Protein AF-A0A0G4L9U8-F1 (afdb_monomer)

InterPro domains:
  IPR017853 Glycoside hydrolase superfamily [SSF51445] (23-123)
  IPR036881 Glycoside hydrolase family 3 C-terminal domain superfamily [SSF52279] (138-192)
  IPR036962 Glycoside hydrolase, family 3, N-terminal domain superfamily [G3DSA:3.20.20.300] (18-142)
  IPR051915 Cellulose Degradation Glycosyl Hydrolase 3 [PTHR30620] (24-122)

Mean predicted aligned error: 15.17 Å

Foldseek 3Di:
DDDDDDDDDDPDPPPPPDDDPQQQLRDPVDDNVSNVVSLVVQDDPQLVVQCVDEEEWEQEPNDTDPCPLVCCAVRVHQHYEYFFEAEDPVSVVVVQVVVLVSLCVHDVSDHHDYDADPDAEADPPRPHHYRYPPDRYVVLVVCQVVCPPNHHKPDWAQAFAAPDPVQVVPDDPPDGQPRPPGPGGGRDIDTDDDDPDPPDDDDDDD

Organism: Verticillium longisporum (NCBI:txid100787)

Solvent-accessible surface area (backbone atoms only — not comparable to full-atom values): 12707 Å² total; per-residue (Å²): 136,84,90,82,84,84,79,79,82,78,79,77,79,73,76,77,77,74,70,82,86,67,52,65,53,75,40,82,88,54,57,68,68,61,21,50,52,50,47,60,71,70,49,50,73,62,45,54,51,12,66,74,41,76,46,81,44,42,28,55,92,87,40,66,57,80,59,56,62,54,39,35,72,78,45,37,38,34,37,28,41,45,25,13,50,39,81,50,71,66,61,54,52,53,50,50,50,54,51,42,52,50,33,49,76,39,92,90,32,63,73,63,46,78,45,67,46,87,60,89,50,79,60,93,54,40,86,73,22,55,30,42,78,87,51,60,49,70,62,66,51,48,29,37,73,71,40,47,98,74,39,60,54,75,64,53,38,94,50,54,38,63,67,44,70,70,39,55,74,68,38,52,95,87,50,84,84,59,54,72,78,41,70,37,50,56,64,42,60,61,66,79,74,77,76,72,63,95,79,71,75,81,78,77,82,128

Sequence (206 aa):
MRTAILLGAASAVIPAVSGVDILPYWDTTRCIDERVDDLLSRMTLEEKAGQMFHARTSLINDTFDANIKSYVADKHITHYVFSGGVNDARVVAEWQNALQQFSRDEGLGIPITLSSDPQHGWTDDTAVSNVAASFSRHDAFLDIVFGVDGWAPEGKLPFDMPRSMAAVEASKEDVPFDTEDPLFEFGHGLSYRERCRSGCRSARRT

Nearest PDB structures (foldseek):
  7qef-assembly1_A  TM=8.434E-01  e=5.323E-05  synthetic construct
  7qe2-assembly1_A  TM=8.245E-01  e=3.854E-05  unidentified
  7qe1-assembly2_B  TM=8.583E-01  e=1.936E-04  unidentified
  7qee-assembly2_B  TM=8.105E-01  e=8.363E-05  synthetic construct

Structure (mmCIF, N/CA/C/O backbone):
data_AF-A0A0G4L9U8-F1
#
_entry.id   AF-A0A0G4L9U8-F1
#
loop_
_atom_site.group_PDB
_atom_site.id
_atom_site.type_symbol
_atom_site.label_atom_id
_atom_site.label_alt_id
_atom_site.label_comp_id
_atom_site.label_asym_id
_atom_site.label_entity_id
_atom_site.label_seq_id
_atom_site.pdbx_PDB_ins_code
_atom_site.Cartn_x
_atom_site.Cartn_y
_atom_site.Cartn_z
_atom_site.occupancy
_atom_site.B_iso_or_equiv
_atom_site.auth_seq_id
_atom_site.auth_comp_id
_atom_site.auth_asym_id
_atom_site.auth_atom_id
_atom_site.pdbx_PDB_model_num
ATOM 1 N N . MET A 1 1 ? 40.893 -40.821 57.258 1.00 38.16 1 MET A N 1
ATOM 2 C CA . MET A 1 1 ? 40.394 -41.295 55.948 1.00 38.16 1 MET A CA 1
ATOM 3 C C . MET A 1 1 ? 39.015 -40.683 55.701 1.00 38.16 1 MET A C 1
ATOM 5 O O . MET A 1 1 ? 38.079 -41.044 56.388 1.00 38.16 1 MET A O 1
ATOM 9 N N . ARG A 1 2 ? 38.973 -39.693 54.795 1.00 35.22 2 ARG A N 1
ATOM 10 C CA . ARG A 1 2 ? 37.869 -39.161 53.961 1.00 35.22 2 ARG A CA 1
ATOM 11 C C . ARG A 1 2 ? 36.439 -39.060 54.533 1.00 35.22 2 ARG A C 1
ATOM 13 O O . ARG A 1 2 ? 35.654 -39.994 54.449 1.00 35.22 2 ARG A O 1
ATOM 20 N N . THR A 1 3 ? 36.084 -37.844 54.943 1.00 33.12 3 THR A N 1
ATOM 21 C CA . THR A 1 3 ? 34.714 -37.323 55.065 1.00 33.12 3 THR A CA 1
ATOM 22 C C . THR A 1 3 ? 34.185 -36.972 53.666 1.00 33.12 3 THR A C 1
ATOM 24 O O . THR A 1 3 ? 34.828 -36.198 52.958 1.00 33.12 3 THR A O 1
ATOM 27 N N . ALA A 1 4 ? 33.049 -37.536 53.248 1.00 35.91 4 ALA A N 1
ATOM 28 C CA . ALA A 1 4 ? 32.388 -37.208 51.982 1.00 35.91 4 ALA A CA 1
ATOM 29 C C . ALA A 1 4 ? 31.120 -36.388 52.261 1.00 35.91 4 ALA A C 1
ATOM 31 O O . ALA A 1 4 ? 30.189 -36.873 52.897 1.00 35.91 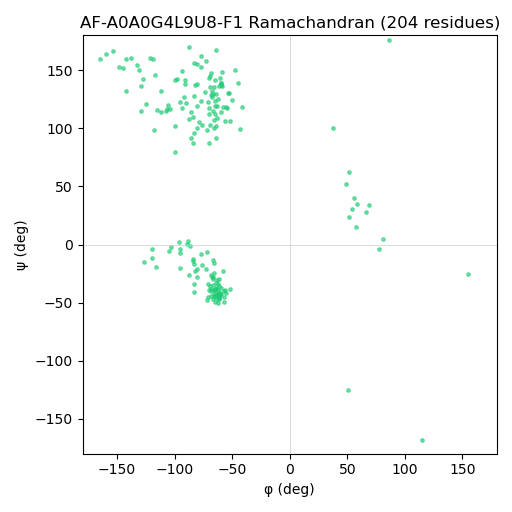4 ALA A O 1
ATOM 32 N N . ILE A 1 5 ? 31.110 -35.135 51.805 1.00 37.16 5 ILE A N 1
ATOM 33 C CA . ILE A 1 5 ? 29.944 -34.247 51.822 1.00 37.16 5 ILE A CA 1
ATOM 34 C C . ILE A 1 5 ? 29.138 -34.543 50.552 1.00 37.16 5 ILE A C 1
ATOM 36 O O . ILE A 1 5 ? 29.619 -34.313 49.444 1.00 37.16 5 ILE A O 1
ATOM 40 N N . LEU A 1 6 ? 27.930 -35.084 50.712 1.00 36.44 6 LEU A N 1
ATOM 41 C CA . LEU A 1 6 ? 26.951 -35.241 49.635 1.00 36.44 6 LEU A CA 1
ATOM 42 C C . LEU A 1 6 ? 26.314 -33.875 49.352 1.00 36.44 6 LEU A C 1
ATOM 44 O O . LEU A 1 6 ? 25.469 -33.404 50.110 1.00 36.44 6 LEU A O 1
ATOM 48 N N . LEU A 1 7 ? 26.743 -33.232 48.267 1.00 38.19 7 LEU A N 1
ATOM 49 C CA . LEU A 1 7 ? 26.115 -32.027 47.734 1.00 38.19 7 LEU A CA 1
ATOM 50 C C . LEU A 1 7 ? 24.887 -32.454 46.911 1.00 38.19 7 LEU A C 1
ATOM 52 O O . LEU A 1 7 ? 25.014 -32.933 45.786 1.00 38.19 7 LEU A O 1
ATOM 56 N N . GLY A 1 8 ? 23.696 -32.340 47.499 1.00 35.56 8 GLY A N 1
ATOM 57 C CA . GLY A 1 8 ? 22.435 -32.546 46.791 1.00 35.56 8 GLY A CA 1
ATOM 58 C C . GLY A 1 8 ? 22.192 -31.403 45.808 1.00 35.56 8 GLY A C 1
ATOM 59 O O . GLY A 1 8 ? 21.964 -30.269 46.221 1.00 35.56 8 GLY A O 1
ATOM 60 N N . ALA A 1 9 ? 22.245 -31.695 44.509 1.00 43.53 9 ALA A N 1
ATOM 61 C CA . ALA A 1 9 ? 21.838 -30.763 43.468 1.00 43.53 9 ALA A CA 1
ATOM 62 C C . ALA A 1 9 ? 20.307 -30.629 43.485 1.00 43.53 9 ALA A C 1
ATOM 64 O O . ALA A 1 9 ? 19.590 -31.471 42.947 1.00 43.53 9 ALA A O 1
ATOM 65 N N . ALA A 1 10 ? 19.799 -29.574 44.120 1.00 43.72 10 ALA A N 1
ATOM 66 C CA . ALA A 1 10 ? 18.423 -29.146 43.924 1.00 43.72 10 ALA A CA 1
ATOM 67 C C . ALA A 1 10 ? 18.304 -28.594 42.495 1.00 43.72 10 ALA A C 1
ATOM 69 O O . ALA A 1 10 ? 18.765 -27.490 42.208 1.00 43.72 10 ALA A O 1
ATOM 70 N N . SER A 1 11 ? 17.722 -29.380 41.584 1.00 42.16 11 SER A N 1
ATOM 71 C CA . SER A 1 11 ? 17.253 -28.854 40.301 1.00 42.16 11 SER A CA 1
ATOM 72 C C . SER A 1 11 ? 16.137 -27.860 40.586 1.00 42.16 11 SER A C 1
ATOM 74 O O . SER A 1 11 ? 15.010 -28.247 40.894 1.00 42.16 11 SER A O 1
ATOM 76 N N . ALA A 1 12 ? 16.464 -26.572 40.518 1.00 46.41 12 ALA A N 1
ATOM 77 C CA . ALA A 1 12 ? 15.467 -25.527 40.427 1.00 46.41 12 ALA A CA 1
ATOM 78 C C . ALA A 1 12 ? 14.716 -25.730 39.107 1.00 46.41 12 ALA A C 1
ATOM 80 O O . ALA A 1 12 ? 15.274 -25.544 38.026 1.00 46.41 12 ALA A O 1
ATOM 81 N N . VAL A 1 13 ? 13.460 -26.162 39.201 1.00 46.84 13 VAL A N 1
ATOM 82 C CA . VAL A 1 13 ? 12.526 -26.115 38.080 1.00 46.84 13 VAL A CA 1
ATOM 83 C C . VAL A 1 13 ? 12.302 -24.636 37.791 1.00 46.84 13 VAL A C 1
ATOM 85 O O . VAL A 1 13 ? 11.586 -23.954 38.520 1.00 46.84 13 VAL A O 1
ATOM 88 N N . ILE A 1 14 ? 12.987 -24.122 36.772 1.00 55.72 14 ILE A N 1
ATOM 89 C CA . ILE A 1 14 ? 12.690 -22.807 36.212 1.00 55.72 14 ILE A CA 1
ATOM 90 C C . ILE A 1 14 ? 11.286 -22.940 35.611 1.00 55.72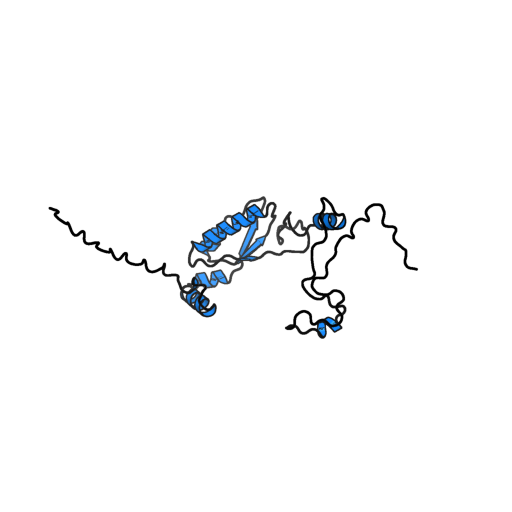 14 ILE A C 1
ATOM 92 O O . ILE A 1 14 ? 11.099 -23.795 34.741 1.00 55.72 14 ILE A O 1
ATOM 96 N N . PRO A 1 15 ? 10.282 -22.176 36.074 1.00 46.94 15 PRO A N 1
ATOM 97 C CA . PRO A 1 15 ? 8.984 -22.208 35.432 1.00 46.94 15 PRO A CA 1
ATOM 98 C C . PRO A 1 15 ? 9.184 -21.711 34.002 1.00 46.94 15 PRO A C 1
ATOM 100 O O . PRO A 1 15 ? 9.766 -20.647 33.782 1.00 46.94 15 PRO A O 1
ATOM 103 N N . ALA A 1 16 ? 8.751 -22.511 33.029 1.00 49.84 16 ALA A N 1
ATOM 104 C CA . ALA A 1 16 ? 8.656 -22.050 31.659 1.00 49.84 16 ALA A CA 1
ATOM 105 C C . ALA A 1 16 ? 7.779 -20.795 31.671 1.00 49.84 16 ALA A C 1
ATOM 107 O O . ALA A 1 16 ? 6.625 -20.852 32.098 1.00 49.84 16 ALA A O 1
ATOM 108 N N . VAL A 1 17 ? 8.341 -19.662 31.250 1.00 45.66 17 VAL A N 1
ATOM 109 C CA . VAL A 1 17 ? 7.540 -18.512 30.837 1.00 45.66 17 VAL A CA 1
ATOM 110 C C . VAL A 1 17 ? 6.627 -19.043 29.738 1.00 45.66 17 VAL A C 1
ATOM 112 O O . VAL A 1 17 ? 7.094 -19.387 28.652 1.00 45.66 17 VAL A O 1
ATOM 115 N N . SER A 1 18 ? 5.344 -19.215 30.061 1.00 50.25 18 SER A N 1
ATOM 116 C CA . SER A 1 18 ? 4.312 -19.443 29.060 1.00 50.25 18 SER A CA 1
ATOM 117 C C . SER A 1 18 ? 4.439 -18.321 28.039 1.00 50.25 18 SER A C 1
ATOM 119 O O . SER A 1 18 ? 4.600 -17.160 28.426 1.00 50.25 18 SER A O 1
ATOM 121 N N . GLY A 1 19 ? 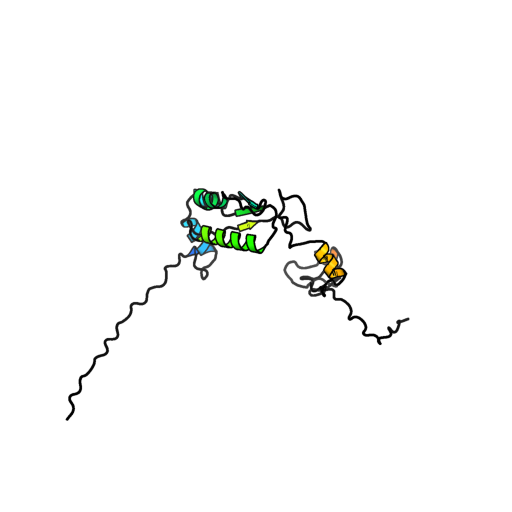4.479 -18.699 26.760 1.00 53.56 19 GLY A N 1
ATOM 122 C CA . GLY A 1 19 ? 4.703 -17.784 25.650 1.00 53.56 19 GLY A CA 1
ATOM 123 C C . GLY A 1 19 ? 3.824 -16.546 25.758 1.00 53.56 19 GLY A C 1
ATOM 124 O O . GLY A 1 19 ? 2.740 -16.597 26.333 1.00 53.56 19 GLY A O 1
ATOM 125 N N . VAL A 1 20 ? 4.328 -15.432 25.227 1.00 58.09 20 VAL A N 1
ATOM 126 C CA . VAL A 1 20 ? 3.541 -14.217 25.008 1.00 58.09 20 VAL A CA 1
ATOM 127 C C . VAL A 1 20 ? 2.177 -14.648 24.468 1.00 58.09 20 VAL A C 1
ATOM 129 O O . VAL A 1 20 ? 2.139 -15.307 23.429 1.00 58.09 20 VAL A O 1
ATOM 132 N N . ASP A 1 21 ? 1.095 -14.351 25.190 1.00 75.44 21 ASP A N 1
ATOM 133 C CA . ASP A 1 21 ? -0.264 -14.624 24.719 1.00 75.44 21 ASP A CA 1
ATOM 134 C C . ASP A 1 21 ? -0.492 -13.765 23.469 1.00 75.44 21 ASP A C 1
ATOM 136 O O . ASP A 1 21 ? -0.836 -12.584 23.539 1.00 75.44 21 ASP A O 1
ATOM 140 N N . ILE A 1 22 ? -0.197 -14.342 22.305 1.00 88.31 22 ILE A N 1
ATOM 141 C CA . ILE A 1 22 ? -0.449 -13.733 21.005 1.00 88.31 22 ILE A CA 1
ATOM 142 C C . ILE A 1 22 ? -1.963 -13.747 20.813 1.00 88.31 22 ILE A C 1
ATOM 144 O O . ILE A 1 22 ? -2.598 -14.801 20.876 1.00 88.31 22 ILE A O 1
ATOM 148 N N . LEU A 1 23 ? -2.552 -12.570 20.592 1.00 92.88 23 LEU A N 1
ATOM 149 C CA . LEU A 1 23 ? -3.984 -12.480 20.306 1.00 92.88 23 LEU A CA 1
ATOM 150 C C . LEU A 1 23 ? -4.291 -13.271 19.024 1.00 92.88 23 LEU A C 1
ATOM 152 O O . LEU A 1 23 ? -3.482 -13.225 18.095 1.00 92.88 23 LEU A O 1
ATOM 156 N N . PRO A 1 24 ? -5.443 -13.957 18.924 1.00 94.94 24 PRO 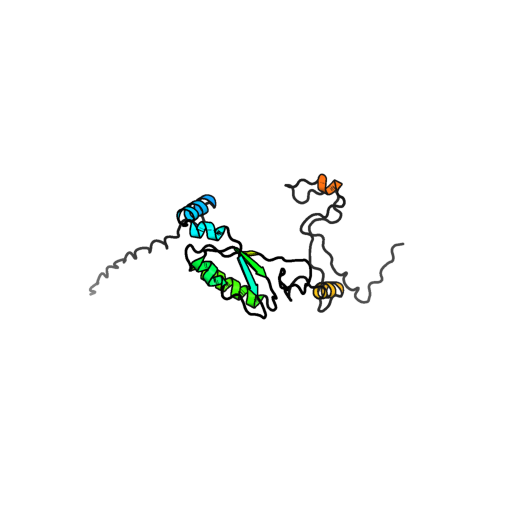A N 1
ATOM 157 C CA . PRO A 1 24 ? -5.745 -14.810 17.777 1.00 94.94 24 PRO A CA 1
ATOM 158 C C . PRO A 1 24 ? -5.581 -14.113 16.419 1.00 94.94 24 PRO A C 1
ATOM 160 O O . PRO A 1 24 ? -5.029 -14.716 15.506 1.00 94.94 24 PRO A O 1
ATOM 163 N N . TYR A 1 25 ? -5.956 -12.836 16.280 1.00 95.25 25 TYR A N 1
ATOM 164 C CA . TYR A 1 25 ? -5.758 -12.109 15.018 1.00 95.25 25 TYR A CA 1
ATOM 165 C C . TYR A 1 25 ? -4.280 -11.864 14.630 1.00 95.25 25 TYR A C 1
ATOM 167 O O . TYR A 1 25 ? -3.962 -11.749 13.436 1.00 95.25 25 TYR A O 1
ATOM 175 N N . TRP A 1 26 ? -3.363 -11.840 15.605 1.00 94.12 26 TRP A N 1
ATOM 176 C CA . TRP A 1 26 ? -1.910 -11.753 15.393 1.00 94.12 26 TRP A CA 1
ATOM 177 C C . TRP A 1 26 ? -1.255 -13.107 15.093 1.00 94.12 26 TRP A C 1
ATOM 179 O O . TRP A 1 26 ? -0.129 -13.139 14.595 1.00 94.12 26 TRP A O 1
ATOM 189 N N . ASP A 1 27 ? -1.937 -14.215 15.377 1.00 94.62 27 ASP A N 1
ATOM 190 C CA . ASP A 1 27 ? -1.421 -15.562 15.159 1.00 94.62 27 ASP A CA 1
ATOM 191 C C . ASP A 1 27 ? -1.529 -15.949 13.678 1.00 94.62 27 ASP A C 1
ATOM 193 O O . ASP A 1 27 ? -2.600 -16.262 13.158 1.00 94.62 27 ASP A O 1
ATOM 197 N N . THR A 1 28 ? -0.394 -15.941 12.979 1.00 93.69 28 THR A N 1
ATOM 198 C CA . THR A 1 28 ? -0.318 -16.270 11.548 1.00 93.69 28 THR A CA 1
ATOM 199 C C . THR A 1 28 ? -0.518 -17.754 11.245 1.00 93.69 28 THR A C 1
ATOM 201 O O . THR A 1 28 ? -0.601 -18.113 10.072 1.00 93.69 28 THR A O 1
ATOM 204 N N . THR A 1 29 ? -0.601 -18.617 12.264 1.00 94.81 29 THR A N 1
ATOM 205 C CA . THR A 1 29 ? -0.880 -20.051 12.091 1.00 94.81 29 THR A CA 1
ATOM 206 C C . THR A 1 29 ? -2.376 -20.356 11.982 1.00 94.81 29 THR A C 1
ATOM 208 O O . THR A 1 29 ? -2.745 -21.444 11.537 1.00 94.81 29 THR A O 1
ATOM 211 N N . ARG A 1 30 ? -3.241 -19.397 12.341 1.00 93.44 30 ARG A N 1
ATOM 212 C CA . ARG A 1 30 ? -4.702 -19.509 12.236 1.00 93.44 30 ARG A CA 1
ATOM 213 C C . ARG A 1 30 ? -5.222 -19.171 10.843 1.00 93.44 30 ARG A C 1
ATOM 215 O O . ARG A 1 30 ? -4.615 -18.403 10.094 1.00 93.44 30 ARG A O 1
ATOM 222 N N . CYS A 1 31 ? -6.400 -19.707 10.530 1.00 95.19 31 CYS A N 1
ATOM 223 C CA . CYS A 1 31 ? -7.141 -19.376 9.315 1.00 95.19 31 CYS A CA 1
ATOM 224 C C . CYS A 1 31 ? -7.456 -17.874 9.250 1.00 95.19 31 CYS A C 1
ATOM 226 O O . CYS A 1 31 ? -7.677 -17.230 10.275 1.00 95.19 31 CYS A O 1
ATOM 228 N N . ILE A 1 32 ? -7.512 -17.323 8.034 1.00 93.81 32 ILE A N 1
ATOM 229 C CA . ILE A 1 32 ? -7.794 -15.895 7.820 1.00 93.81 32 ILE A CA 1
ATOM 230 C C . ILE A 1 32 ? -9.138 -15.506 8.446 1.00 93.81 32 ILE A C 1
ATOM 232 O O . ILE A 1 32 ? -9.179 -14.516 9.169 1.00 93.81 32 ILE A O 1
ATOM 236 N N . ASP A 1 33 ? -10.188 -16.305 8.246 1.00 95.38 33 ASP A N 1
ATOM 237 C CA . ASP A 1 33 ? -11.526 -16.013 8.776 1.00 95.38 33 ASP A CA 1
ATOM 238 C C . ASP A 1 33 ? -11.533 -15.913 10.307 1.00 95.38 33 ASP A C 1
ATOM 240 O O . ASP A 1 33 ? -12.068 -14.958 10.857 1.00 95.38 33 ASP A O 1
ATOM 244 N N . GLU A 1 34 ? -10.838 -16.817 11.008 1.00 95.94 34 GLU A N 1
ATOM 245 C CA . GLU A 1 34 ? -10.721 -16.757 12.474 1.00 95.94 34 GLU A CA 1
ATOM 246 C C . GLU A 1 34 ? -10.022 -15.477 12.947 1.00 95.94 34 GLU A C 1
ATOM 248 O O . GLU A 1 34 ? -10.396 -14.888 13.962 1.00 95.94 34 GLU A O 1
ATOM 253 N N . ARG A 1 35 ? -8.991 -15.044 12.214 1.00 97.06 35 ARG A N 1
ATOM 254 C CA . ARG A 1 35 ? -8.240 -13.824 12.528 1.00 97.06 35 ARG A CA 1
ATOM 255 C C . ARG A 1 35 ? -9.081 -12.578 12.272 1.00 97.06 35 ARG A C 1
ATOM 257 O O . ARG A 1 35 ? -9.017 -11.633 13.055 1.00 97.06 35 ARG A O 1
ATOM 264 N N . VAL A 1 36 ? -9.860 -12.580 11.191 1.00 96.62 36 VAL A N 1
ATOM 265 C CA . VAL A 1 36 ? -10.783 -11.497 10.837 1.00 96.62 36 VAL A CA 1
ATOM 266 C C . VAL A 1 36 ? -11.910 -11.400 11.861 1.00 96.62 36 VAL A C 1
ATOM 268 O O . VAL A 1 36 ? -12.164 -10.306 12.358 1.00 96.62 36 VAL A O 1
ATOM 271 N N . ASP A 1 37 ? -12.532 -12.517 12.236 1.00 97.50 37 ASP A N 1
ATOM 272 C CA . ASP A 1 37 ? -13.611 -12.547 13.226 1.00 97.50 37 ASP A CA 1
ATOM 273 C C . ASP A 1 37 ? -13.131 -12.067 14.602 1.00 97.50 37 ASP A C 1
ATOM 275 O O . ASP A 1 37 ? -13.783 -11.226 15.229 1.00 97.50 37 ASP A O 1
ATOM 279 N N . ASP A 1 38 ? -11.962 -12.537 15.058 1.00 98.06 38 ASP A N 1
ATOM 280 C CA . ASP A 1 38 ? -11.364 -12.074 16.313 1.00 98.06 38 ASP A CA 1
ATOM 281 C C . ASP A 1 38 ? -11.063 -10.567 16.263 1.00 98.06 38 ASP A C 1
ATOM 283 O O . ASP A 1 38 ? -11.440 -9.847 17.188 1.00 98.06 38 ASP A O 1
ATOM 287 N N . LEU A 1 39 ? -10.480 -10.055 15.171 1.00 97.38 39 LEU A N 1
ATOM 288 C CA . LEU A 1 39 ? -10.220 -8.621 15.004 1.00 97.38 39 LEU A CA 1
ATOM 289 C C . LEU A 1 39 ? -11.520 -7.799 15.003 1.00 97.38 39 LEU A C 1
ATOM 291 O O . LEU A 1 39 ? -11.655 -6.847 15.772 1.00 97.38 39 LEU A O 1
ATOM 295 N N . LEU A 1 40 ? -12.511 -8.181 14.193 1.00 97.69 40 LEU A N 1
ATOM 296 C CA . LEU A 1 40 ? -13.793 -7.477 14.082 1.00 97.69 40 LEU A CA 1
ATOM 297 C C . LEU A 1 40 ? -14.592 -7.491 15.389 1.00 97.69 40 LEU A C 1
ATOM 299 O O . LEU A 1 40 ? -15.348 -6.546 15.649 1.00 97.69 40 LEU A O 1
ATOM 303 N N . SER A 1 41 ? -14.446 -8.540 16.203 1.00 97.88 41 SER A N 1
ATOM 304 C CA . SER A 1 41 ? -15.074 -8.625 17.525 1.00 97.88 41 SER A CA 1
ATOM 305 C C . SER A 1 41 ? -14.482 -7.628 18.528 1.00 97.88 41 SER A C 1
ATOM 307 O O . SER A 1 41 ? -15.179 -7.200 19.448 1.00 97.88 41 SER A O 1
ATOM 309 N N . ARG A 1 42 ? -13.219 -7.227 18.329 1.00 97.00 42 ARG A N 1
ATOM 310 C CA . ARG A 1 42 ? -12.493 -6.269 19.175 1.00 97.00 42 ARG A CA 1
ATOM 311 C C . ARG A 1 42 ? -12.710 -4.821 18.749 1.00 97.00 42 ARG A C 1
ATOM 313 O O . ARG A 1 42 ? -12.601 -3.931 19.583 1.00 97.00 42 ARG A O 1
ATOM 320 N N . MET A 1 43 ? -13.024 -4.593 17.475 1.00 97.81 43 MET A N 1
ATOM 321 C CA . MET A 1 43 ? -13.212 -3.255 16.923 1.00 97.81 43 MET A CA 1
ATOM 322 C C . MET A 1 43 ? -14.525 -2.603 17.373 1.00 97.81 43 MET A C 1
ATOM 324 O O . MET A 1 43 ? -15.626 -3.149 17.209 1.00 97.81 43 MET A O 1
ATOM 328 N N . THR A 1 44 ? -14.407 -1.363 17.826 1.00 97.69 44 THR A N 1
ATOM 329 C CA . THR A 1 44 ? -15.501 -0.407 17.982 1.00 97.69 44 THR A CA 1
ATOM 330 C C . THR A 1 44 ? -16.122 -0.040 16.629 1.00 97.69 44 THR A C 1
ATOM 332 O O . THR A 1 44 ? -15.585 -0.322 15.554 1.00 97.69 44 THR A O 1
ATOM 335 N N . LEU A 1 45 ? -17.289 0.611 16.663 1.00 97.81 45 LEU A N 1
ATOM 336 C CA . LEU A 1 45 ? -17.917 1.122 15.442 1.00 97.81 45 LEU A CA 1
ATOM 337 C C . LEU A 1 45 ? -17.068 2.216 14.773 1.00 97.81 45 LEU A C 1
ATOM 339 O O . LEU A 1 45 ? -17.055 2.297 13.549 1.00 97.81 45 LEU A O 1
ATOM 343 N N . GLU A 1 46 ? -16.357 3.025 15.561 1.00 97.06 46 GLU A N 1
ATOM 344 C CA . GLU A 1 46 ? -15.481 4.082 15.048 1.00 97.06 46 GLU A CA 1
ATOM 345 C C . GLU A 1 46 ? -14.263 3.495 14.330 1.00 97.06 46 GLU A C 1
ATOM 347 O O . GLU A 1 46 ? -13.976 3.891 13.205 1.00 97.06 46 GLU A O 1
ATOM 352 N N . GLU A 1 47 ? -13.622 2.472 14.903 1.00 97.38 47 GLU A N 1
ATOM 353 C CA . GLU A 1 47 ? -12.529 1.749 14.240 1.00 97.38 47 GLU A CA 1
ATOM 354 C C . GLU A 1 47 ? -12.997 1.086 12.941 1.00 97.38 47 GLU A C 1
ATOM 356 O O . GLU A 1 47 ? -12.315 1.175 11.922 1.00 97.38 47 GLU A O 1
ATOM 361 N N . LYS A 1 48 ? -14.188 0.468 12.940 1.00 97.94 48 LYS A N 1
ATOM 362 C CA . LYS A 1 48 ? -14.780 -0.123 11.725 1.00 97.94 48 LYS A CA 1
ATOM 363 C C . LYS A 1 48 ? -15.029 0.932 10.657 1.00 97.94 48 LYS A C 1
ATOM 365 O O . LYS A 1 48 ? -14.706 0.700 9.498 1.00 97.94 48 LYS A O 1
ATOM 370 N N . ALA A 1 49 ? -15.572 2.085 11.045 1.00 97.50 49 ALA A N 1
ATOM 371 C CA . ALA A 1 49 ? -15.777 3.198 10.131 1.00 97.50 49 ALA A CA 1
ATOM 372 C C . ALA A 1 49 ? -14.440 3.702 9.567 1.00 97.50 49 ALA A C 1
ATOM 374 O O . ALA A 1 49 ? -14.347 3.903 8.361 1.00 97.50 49 ALA A O 1
ATOM 375 N N . GLY A 1 50 ? -13.401 3.828 10.399 1.00 96.81 50 GLY A N 1
ATOM 376 C CA . GLY A 1 50 ? -12.055 4.236 9.986 1.00 96.81 50 GLY A CA 1
ATOM 377 C C . GLY A 1 50 ? -11.465 3.357 8.880 1.00 96.81 50 GLY A C 1
ATOM 378 O O . GLY A 1 50 ? -10.941 3.880 7.897 1.00 96.81 50 GLY A O 1
ATOM 379 N N . GLN A 1 51 ? -11.657 2.034 8.967 1.00 97.00 51 GLN A N 1
ATOM 380 C CA . GLN A 1 51 ? -11.225 1.078 7.931 1.00 97.00 51 GLN A CA 1
ATOM 381 C C . GLN A 1 51 ? -11.975 1.216 6.594 1.00 97.00 51 GLN A C 1
ATOM 383 O O . GLN A 1 51 ? -11.553 0.654 5.590 1.00 97.00 51 GLN A O 1
ATOM 388 N N . MET A 1 52 ? -13.086 1.955 6.553 1.00 97.12 52 MET A N 1
ATOM 389 C CA . MET A 1 52 ? -13.855 2.206 5.328 1.00 97.12 52 MET A CA 1
ATOM 390 C C . MET A 1 52 ? -13.484 3.530 4.646 1.00 97.12 52 MET A C 1
ATOM 392 O O . MET A 1 52 ? -14.015 3.829 3.574 1.00 97.12 52 MET A O 1
ATOM 396 N N . PHE A 1 53 ? -12.594 4.333 5.241 1.00 96.31 53 PHE A N 1
ATOM 397 C CA . PHE A 1 53 ? -12.119 5.581 4.650 1.00 96.31 53 PHE A CA 1
ATOM 398 C C . PHE A 1 53 ? -10.778 5.402 3.948 1.00 96.31 53 PHE A C 1
ATOM 400 O O . PHE A 1 53 ? -9.874 4.729 4.436 1.00 96.31 53 PHE A O 1
ATOM 407 N N . HIS A 1 54 ? -10.641 6.100 2.822 1.00 94.00 54 HIS A N 1
ATOM 408 C CA . HIS A 1 54 ? -9.395 6.221 2.079 1.00 94.00 54 HIS A CA 1
ATOM 409 C C . HIS A 1 54 ? -8.985 7.693 2.058 1.00 94.00 54 HIS A C 1
ATOM 411 O O . HIS A 1 54 ? -9.542 8.497 1.309 1.00 94.00 54 HIS A O 1
ATOM 417 N N . ALA A 1 55 ? -8.067 8.073 2.944 1.00 92.50 55 ALA A N 1
ATOM 418 C CA . ALA A 1 55 ? -7.613 9.456 3.072 1.00 92.50 55 ALA A CA 1
ATOM 419 C C . ALA A 1 55 ? -6.449 9.755 2.118 1.00 92.50 55 ALA A C 1
ATOM 421 O O . ALA A 1 55 ? -5.879 8.862 1.501 1.00 92.50 55 ALA A O 1
ATOM 422 N N . ARG A 1 56 ? -6.070 11.025 1.991 1.00 89.25 56 ARG A N 1
ATOM 423 C CA . ARG A 1 56 ? -4.893 11.441 1.222 1.00 89.25 56 ARG A CA 1
ATOM 424 C C . ARG A 1 56 ? -3.725 11.706 2.158 1.00 89.25 56 ARG A C 1
ATOM 426 O O . ARG A 1 56 ? -3.910 12.298 3.212 1.00 89.25 56 ARG A O 1
ATOM 433 N N . THR A 1 57 ? -2.533 11.321 1.723 1.00 90.25 57 THR A N 1
ATOM 434 C CA . THR A 1 57 ? -1.262 11.791 2.269 1.00 90.25 57 THR A CA 1
ATOM 435 C C . THR A 1 57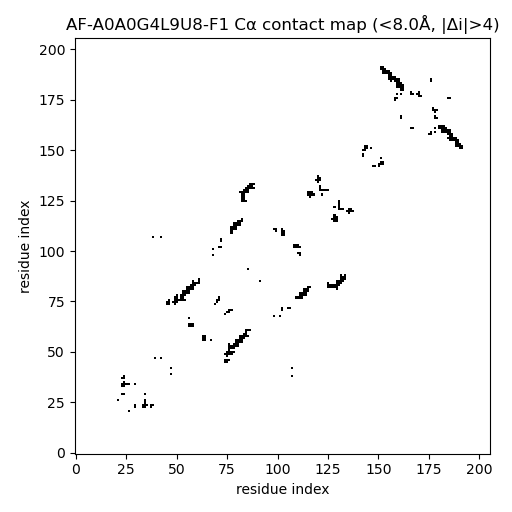 ? -0.336 12.194 1.124 1.00 90.25 57 THR A C 1
ATOM 437 O O . THR A 1 57 ? -0.496 11.748 -0.019 1.00 90.25 57 THR A O 1
ATOM 440 N N . SER A 1 58 ? 0.603 13.095 1.395 1.00 86.69 58 SER A N 1
ATOM 441 C CA . SER A 1 58 ? 1.458 13.651 0.352 1.00 86.69 58 SER A CA 1
ATOM 442 C C . SER A 1 58 ? 2.877 13.933 0.814 1.00 86.69 58 SER A C 1
ATOM 444 O O . SER A 1 58 ? 3.104 14.252 1.982 1.00 86.69 58 SER A O 1
ATOM 446 N N . LEU A 1 59 ? 3.805 13.878 -0.140 1.00 84.94 59 LEU A N 1
ATOM 447 C CA . LEU A 1 59 ? 5.183 14.337 -0.008 1.00 84.94 59 LEU A CA 1
ATOM 448 C C . LEU A 1 59 ? 5.398 15.570 -0.894 1.00 84.94 59 LEU A C 1
ATOM 450 O O . LEU A 1 59 ? 5.338 15.485 -2.121 1.00 84.94 59 LEU A O 1
ATOM 454 N N . ILE A 1 60 ? 5.647 16.724 -0.275 1.00 80.62 60 ILE A N 1
ATOM 455 C CA . ILE A 1 60 ? 5.883 17.989 -0.984 1.00 80.62 60 ILE A CA 1
ATOM 456 C C . ILE A 1 60 ? 7.220 18.551 -0.514 1.00 80.62 60 ILE A C 1
ATOM 458 O O . ILE A 1 60 ? 7.385 18.809 0.674 1.00 80.62 60 ILE A O 1
ATOM 462 N N . ASN A 1 61 ? 8.169 18.757 -1.435 1.00 77.19 61 ASN A N 1
ATOM 463 C CA . ASN A 1 61 ? 9.514 19.267 -1.126 1.00 77.19 61 ASN A CA 1
ATOM 464 C C . ASN A 1 61 ? 10.175 18.516 0.047 1.00 77.19 61 ASN A C 1
ATOM 466 O O . ASN A 1 61 ? 10.557 19.126 1.046 1.00 77.19 61 ASN A O 1
ATOM 470 N N . ASP A 1 62 ? 10.215 17.182 -0.041 1.00 76.81 62 ASP A N 1
ATOM 471 C CA . ASP A 1 62 ? 10.762 16.273 0.980 1.00 76.81 62 ASP A CA 1
ATOM 472 C C . ASP A 1 62 ? 10.112 16.387 2.377 1.00 76.81 62 ASP A C 1
ATOM 474 O O . ASP A 1 62 ? 10.619 15.862 3.367 1.00 76.81 62 ASP A O 1
ATOM 478 N N . THR A 1 63 ? 8.952 17.043 2.463 1.00 84.69 63 THR A N 1
ATOM 479 C CA . THR A 1 63 ? 8.158 17.168 3.686 1.00 84.69 63 THR A CA 1
ATOM 480 C C . THR A 1 63 ? 6.924 16.274 3.600 1.00 84.69 63 THR A C 1
ATOM 482 O O . THR A 1 63 ? 6.058 16.469 2.744 1.00 84.69 63 THR A O 1
ATOM 485 N N . PHE A 1 64 ? 6.848 15.287 4.493 1.00 88.00 64 PHE A N 1
ATOM 486 C CA . PHE A 1 64 ? 5.690 14.403 4.629 1.00 88.00 64 PHE A CA 1
ATOM 487 C C . PHE A 1 64 ? 4.541 15.090 5.372 1.00 88.00 64 PHE A C 1
ATOM 489 O O . PHE A 1 64 ? 4.761 15.953 6.224 1.00 88.00 64 PHE A O 1
ATOM 496 N N . ASP A 1 65 ? 3.313 14.660 5.088 1.00 86.88 65 ASP A N 1
ATOM 497 C CA . ASP A 1 65 ? 2.123 15.101 5.814 1.00 86.88 65 ASP A CA 1
ATOM 498 C C . ASP A 1 65 ? 2.232 14.802 7.320 1.00 86.88 65 ASP A C 1
ATOM 500 O O . ASP A 1 65 ? 2.312 13.650 7.751 1.00 86.88 65 ASP A O 1
ATOM 504 N N . ALA A 1 66 ? 2.203 15.860 8.130 1.00 86.50 66 ALA A N 1
ATOM 505 C CA . ALA A 1 66 ? 2.291 15.768 9.581 1.00 86.50 66 ALA A CA 1
ATOM 506 C C . ALA A 1 66 ? 1.008 15.218 10.233 1.00 86.50 66 ALA A C 1
ATOM 508 O O . ALA A 1 66 ? 1.066 14.715 11.356 1.00 86.50 66 ALA A O 1
ATOM 509 N N . ASN A 1 67 ? -0.139 15.291 9.549 1.00 89.56 67 ASN A N 1
ATOM 510 C CA . ASN A 1 67 ? -1.438 14.905 10.109 1.00 89.56 67 ASN A CA 1
ATOM 511 C C . ASN A 1 67 ? -1.713 13.404 10.013 1.00 89.56 67 ASN A C 1
ATOM 513 O O . ASN A 1 67 ? -2.638 12.910 10.651 1.00 89.56 67 ASN A O 1
ATOM 517 N N . ILE A 1 68 ? -0.922 12.652 9.241 1.00 93.25 68 ILE A N 1
ATOM 518 C CA . ILE A 1 68 ? -1.202 11.229 9.032 1.00 93.25 68 ILE A CA 1
ATOM 519 C C . ILE A 1 68 ? -1.258 10.457 10.354 1.00 93.25 68 ILE A C 1
ATOM 521 O O . ILE A 1 68 ? -2.158 9.650 10.554 1.00 93.25 68 ILE A O 1
ATOM 525 N N . LYS A 1 69 ? -0.363 10.766 11.301 1.00 92.44 69 LYS A N 1
ATOM 526 C CA . LYS A 1 69 ? -0.332 10.097 12.607 1.00 92.44 69 LYS A CA 1
ATOM 527 C C . LYS A 1 69 ? -1.582 10.372 13.442 1.00 92.44 69 LYS A C 1
ATOM 529 O O . LYS A 1 69 ? -2.083 9.447 14.069 1.00 92.44 69 LYS A O 1
ATOM 534 N N . SER A 1 70 ? -2.113 11.598 13.429 1.00 93.31 70 SER A N 1
ATOM 535 C CA . SER A 1 70 ? -3.359 11.896 14.148 1.00 93.31 70 SER A CA 1
ATOM 536 C C . SER A 1 70 ? -4.563 11.250 13.472 1.00 93.31 70 SER A C 1
ATOM 538 O O . SER A 1 70 ? -5.465 10.788 14.152 1.00 93.31 70 SER A O 1
ATOM 540 N N . TYR A 1 71 ? -4.581 11.128 12.144 1.00 94.50 71 TYR A N 1
ATOM 541 C CA . TYR A 1 71 ? -5.670 10.424 11.459 1.00 94.50 71 TYR A CA 1
ATOM 542 C C . TYR A 1 71 ? -5.639 8.913 11.722 1.00 94.50 71 TYR A C 1
ATOM 544 O O . TYR A 1 71 ? -6.693 8.298 11.874 1.00 94.50 71 TYR A O 1
ATOM 552 N N . VAL A 1 72 ? -4.451 8.319 11.837 1.00 94.06 72 VAL A N 1
ATOM 553 C CA . VAL A 1 72 ? -4.302 6.917 12.254 1.00 94.06 72 VAL A CA 1
ATOM 554 C C . VAL A 1 72 ? -4.783 6.736 13.699 1.00 94.06 72 VAL A C 1
ATOM 556 O O . VAL A 1 72 ? -5.613 5.867 13.952 1.00 94.06 72 VAL A O 1
ATOM 559 N N . ALA A 1 73 ? -4.323 7.577 14.632 1.00 93.69 73 ALA A N 1
ATOM 560 C CA . ALA A 1 73 ? -4.644 7.440 16.055 1.00 93.69 73 ALA A CA 1
ATOM 561 C C . ALA A 1 73 ? -6.101 7.809 16.393 1.00 93.69 73 ALA A C 1
ATOM 563 O O . ALA A 1 73 ? -6.795 7.043 17.056 1.00 93.69 73 ALA A O 1
ATOM 564 N N . ASP A 1 74 ? -6.582 8.955 15.902 1.00 94.50 74 ASP A N 1
ATOM 565 C CA . ASP A 1 74 ? -7.867 9.545 16.303 1.00 94.50 74 ASP A CA 1
ATOM 566 C C . ASP A 1 74 ? -9.029 9.176 15.370 1.00 94.50 74 ASP A C 1
ATOM 568 O O . ASP A 1 74 ? -10.191 9.375 15.724 1.00 94.50 74 ASP A O 1
ATOM 572 N N . LYS A 1 75 ? -8.742 8.750 14.131 1.00 95.44 75 LYS A N 1
ATOM 573 C CA . LYS A 1 75 ? -9.764 8.399 13.122 1.00 95.44 75 LYS A CA 1
ATOM 574 C C . LYS A 1 75 ? -9.679 6.957 12.644 1.00 95.44 75 LYS A C 1
ATOM 576 O O . LYS A 1 75 ? -10.534 6.546 11.862 1.00 95.44 75 LYS A O 1
ATOM 581 N N . HIS A 1 76 ? -8.683 6.201 13.105 1.00 95.81 76 HIS A N 1
ATOM 582 C CA . HIS A 1 76 ? -8.486 4.790 12.772 1.00 95.81 76 HIS A CA 1
ATOM 583 C C . HIS A 1 76 ? -8.438 4.521 11.261 1.00 95.81 76 HIS A C 1
ATOM 585 O O . HIS A 1 76 ? -8.850 3.455 10.799 1.00 95.81 76 HIS A O 1
ATOM 591 N N . ILE A 1 77 ? -7.962 5.498 10.481 1.00 95.94 77 ILE A N 1
ATOM 592 C CA . ILE A 1 77 ? -7.814 5.371 9.030 1.00 95.94 77 ILE A CA 1
ATOM 593 C C . ILE A 1 77 ? -6.489 4.669 8.743 1.00 95.94 77 ILE A C 1
ATOM 595 O O . ILE A 1 77 ? -5.439 5.085 9.224 1.00 95.94 77 ILE A O 1
ATOM 599 N N . THR A 1 78 ? -6.535 3.612 7.938 1.00 95.75 78 THR A N 1
ATOM 600 C CA . THR A 1 78 ? -5.366 2.793 7.560 1.00 95.75 78 THR A CA 1
ATOM 601 C C . THR A 1 78 ? -5.109 2.791 6.057 1.00 95.75 78 THR A C 1
ATOM 603 O O . THR A 1 78 ? -4.036 2.381 5.622 1.00 95.75 78 THR A O 1
ATOM 606 N N . HIS A 1 79 ? -6.042 3.283 5.243 1.00 95.94 79 HIS A N 1
ATOM 607 C CA . HIS A 1 79 ? -5.898 3.338 3.792 1.00 95.94 79 HIS A CA 1
ATOM 608 C C . HIS A 1 79 ? -5.622 4.773 3.340 1.00 95.94 79 HIS A C 1
ATOM 610 O O . HIS A 1 79 ? -6.432 5.674 3.571 1.00 95.94 79 HIS A O 1
ATOM 616 N N . TYR A 1 80 ? -4.480 4.992 2.680 1.00 94.00 80 TYR A N 1
ATOM 617 C CA . TYR A 1 80 ? -4.083 6.313 2.196 1.00 94.00 80 TYR A CA 1
ATOM 618 C C . TYR A 1 80 ? -3.688 6.293 0.728 1.00 94.00 80 TYR A C 1
ATOM 620 O O . TYR A 1 80 ? -2.938 5.423 0.296 1.00 94.00 80 TYR A O 1
ATOM 628 N N . VAL A 1 81 ? -4.151 7.280 -0.037 1.00 90.12 81 VAL A N 1
ATOM 629 C CA . VAL A 1 81 ? -3.563 7.601 -1.335 1.00 90.12 81 VAL A CA 1
ATOM 630 C C . VAL A 1 81 ? -2.319 8.447 -1.098 1.00 90.12 81 VAL A C 1
ATOM 632 O O . VAL A 1 81 ? -2.395 9.520 -0.498 1.00 90.12 81 VAL A O 1
ATOM 635 N N . PHE A 1 82 ? -1.172 7.938 -1.532 1.00 87.94 82 PHE A N 1
ATOM 636 C CA . PHE A 1 82 ? 0.115 8.615 -1.492 1.00 87.94 82 PHE A CA 1
ATOM 637 C C . PHE A 1 82 ? 0.325 9.370 -2.804 1.00 87.94 82 PHE A C 1
ATOM 639 O O . PHE A 1 82 ? 0.180 8.801 -3.887 1.00 87.94 82 PHE A O 1
ATOM 646 N N . SER A 1 83 ? 0.630 10.660 -2.699 1.00 82.19 83 SER A N 1
ATOM 647 C CA . SER A 1 83 ? 0.805 11.574 -3.834 1.00 82.19 83 SER A CA 1
ATOM 648 C C . SER A 1 83 ? 2.005 12.496 -3.616 1.00 82.19 83 SER A C 1
ATOM 650 O O . SER A 1 83 ? 2.438 12.699 -2.481 1.00 82.19 83 SER A O 1
ATOM 652 N N . GLY A 1 84 ? 2.528 13.091 -4.686 1.00 79.94 84 GLY A N 1
ATOM 653 C CA . GLY A 1 84 ? 3.601 14.080 -4.600 1.00 79.94 84 GLY A CA 1
ATOM 654 C C . GLY A 1 84 ? 4.918 13.642 -5.238 1.00 79.94 84 GLY A C 1
ATOM 655 O O . GLY A 1 84 ? 4.981 12.684 -6.009 1.00 79.94 84 GLY A O 1
ATOM 656 N N . GLY A 1 85 ? 5.975 14.407 -4.968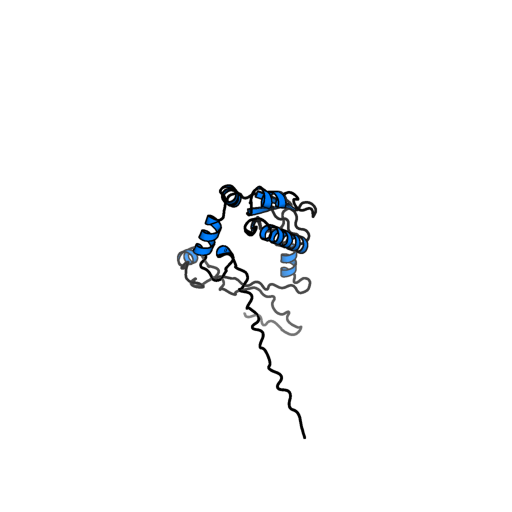 1.00 76.75 85 GLY A N 1
ATOM 657 C CA . GLY A 1 85 ? 7.288 14.222 -5.588 1.00 76.75 85 GLY A CA 1
ATOM 658 C C . GLY A 1 85 ? 8.203 13.344 -4.743 1.00 76.75 85 GLY A C 1
ATOM 659 O O . GLY A 1 85 ? 8.558 13.726 -3.632 1.00 76.75 85 GLY A O 1
ATOM 660 N N . VAL A 1 86 ? 8.616 12.195 -5.280 1.00 78.00 86 VAL A N 1
ATOM 661 C CA . VAL A 1 86 ? 9.581 11.287 -4.649 1.00 78.00 86 VAL A CA 1
ATOM 662 C C . VAL A 1 86 ? 10.961 11.508 -5.265 1.00 78.00 86 VAL A C 1
ATOM 664 O O . VAL A 1 86 ? 11.264 11.021 -6.358 1.00 78.00 86 VAL A O 1
ATOM 667 N N . ASN A 1 87 ? 11.809 12.230 -4.535 1.00 76.31 87 ASN A N 1
ATOM 668 C CA . ASN A 1 87 ? 13.194 12.483 -4.934 1.00 76.31 87 ASN A CA 1
ATOM 669 C C . ASN A 1 87 ? 14.127 11.323 -4.561 1.00 76.31 87 ASN A C 1
ATOM 671 O O . ASN A 1 87 ? 14.979 10.937 -5.359 1.00 76.31 87 ASN A O 1
ATOM 675 N N . ASP A 1 88 ? 13.941 10.751 -3.369 1.00 79.31 88 ASP A N 1
ATOM 676 C CA . ASP A 1 88 ? 14.721 9.621 -2.862 1.00 79.31 88 ASP A CA 1
ATOM 677 C C . ASP A 1 88 ? 13.789 8.512 -2.354 1.00 79.31 88 ASP A C 1
ATOM 679 O O . ASP A 1 88 ? 13.061 8.669 -1.370 1.00 79.31 88 ASP A O 1
ATOM 683 N N . ALA A 1 89 ? 13.832 7.358 -3.025 1.00 81.69 89 ALA A N 1
ATOM 684 C CA . ALA A 1 89 ? 13.044 6.187 -2.656 1.00 81.69 89 ALA A CA 1
ATOM 685 C C . ALA A 1 89 ? 13.382 5.662 -1.249 1.00 81.69 89 ALA A C 1
ATOM 687 O O . ALA A 1 89 ? 12.509 5.111 -0.575 1.00 81.69 89 ALA A O 1
ATOM 688 N N . ARG A 1 90 ? 14.624 5.843 -0.779 1.00 85.12 90 ARG A N 1
ATOM 689 C CA . ARG A 1 90 ? 15.046 5.418 0.562 1.00 85.12 90 ARG A CA 1
ATOM 690 C C . ARG A 1 90 ? 14.319 6.202 1.644 1.00 85.12 90 ARG A C 1
ATOM 692 O O . ARG A 1 90 ? 13.818 5.595 2.584 1.00 85.12 90 ARG A O 1
ATOM 699 N N . VAL A 1 91 ? 14.209 7.518 1.475 1.00 87.00 91 VAL A N 1
ATOM 700 C CA . VAL A 1 91 ? 13.532 8.403 2.433 1.00 87.00 91 VAL A CA 1
ATOM 701 C C . VAL A 1 91 ? 12.056 8.022 2.573 1.00 87.00 91 VAL A C 1
ATOM 703 O O . VAL A 1 91 ? 11.542 7.935 3.687 1.00 87.00 91 VAL A O 1
ATOM 706 N N . VAL A 1 92 ? 11.382 7.712 1.461 1.00 87.69 92 VAL A N 1
ATOM 707 C CA . VAL A 1 92 ? 9.983 7.250 1.484 1.00 87.69 92 VAL A CA 1
ATOM 708 C C . VAL A 1 92 ? 9.846 5.888 2.161 1.00 87.69 92 VAL A C 1
ATOM 710 O O . VAL A 1 92 ? 8.943 5.705 2.976 1.00 87.69 92 VAL A O 1
ATOM 713 N N . ALA A 1 93 ? 10.750 4.944 1.883 1.00 89.94 93 ALA A N 1
ATOM 714 C CA . ALA A 1 93 ? 10.730 3.630 2.522 1.00 89.94 93 ALA A CA 1
ATOM 715 C C . ALA A 1 93 ? 10.952 3.720 4.044 1.00 89.94 93 ALA A C 1
ATOM 717 O O . ALA A 1 93 ? 10.257 3.062 4.817 1.00 89.94 93 ALA A O 1
ATOM 718 N N . GLU A 1 94 ? 11.893 4.554 4.489 1.00 92.62 94 GLU A N 1
ATOM 719 C CA . GLU A 1 94 ? 12.160 4.794 5.911 1.00 92.62 94 GLU A CA 1
ATOM 720 C C . GLU A 1 94 ? 10.966 5.453 6.611 1.00 92.62 94 GLU A C 1
ATOM 722 O O . GLU A 1 94 ? 10.564 5.008 7.690 1.00 92.62 94 GLU A O 1
ATOM 727 N N . TRP A 1 95 ? 10.341 6.448 5.975 1.00 91.88 95 TRP A N 1
ATOM 728 C CA . TRP A 1 95 ? 9.112 7.063 6.475 1.00 91.88 95 TRP A CA 1
ATOM 729 C C . TRP A 1 95 ? 7.959 6.057 6.581 1.00 91.88 95 TRP A C 1
ATOM 731 O O . TRP A 1 95 ? 7.317 5.974 7.630 1.00 91.88 95 TRP A O 1
ATOM 741 N N . GLN A 1 96 ? 7.729 5.245 5.545 1.00 92.06 96 GLN A N 1
ATOM 742 C CA . GLN A 1 96 ? 6.691 4.214 5.557 1.00 92.06 96 GLN A CA 1
ATOM 743 C C . GLN A 1 96 ? 6.939 3.190 6.673 1.00 92.06 96 GLN A C 1
ATOM 745 O O . GLN A 1 96 ? 6.005 2.814 7.378 1.00 92.06 96 GLN A O 1
ATOM 750 N N . ASN A 1 97 ? 8.189 2.769 6.887 1.00 95.12 97 ASN A N 1
ATOM 751 C CA . ASN A 1 97 ? 8.542 1.859 7.978 1.00 95.12 97 ASN A CA 1
ATOM 752 C C . ASN A 1 97 ? 8.244 2.468 9.354 1.00 95.12 97 ASN A C 1
ATOM 754 O O . ASN A 1 97 ? 7.676 1.792 10.212 1.00 95.12 97 ASN A O 1
ATOM 758 N N . ALA A 1 98 ? 8.585 3.743 9.562 1.00 93.94 98 ALA A N 1
ATOM 759 C CA . ALA A 1 98 ? 8.283 4.451 10.804 1.00 93.94 98 ALA A CA 1
A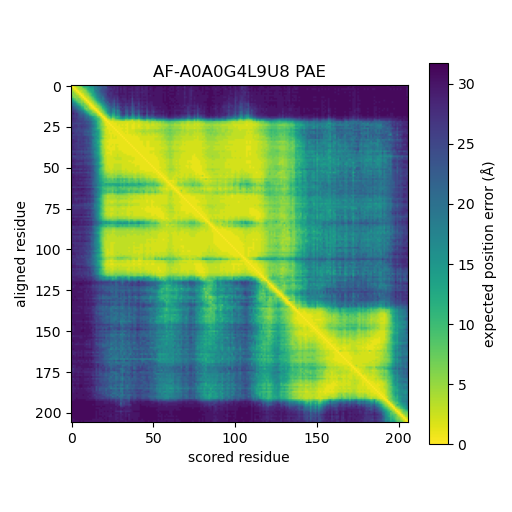TOM 760 C C . ALA A 1 98 ? 6.768 4.607 11.026 1.00 93.94 98 ALA A C 1
ATOM 762 O O . ALA A 1 98 ? 6.289 4.495 12.154 1.00 93.94 98 ALA A O 1
ATOM 763 N N . LEU A 1 99 ? 6.007 4.838 9.956 1.00 93.31 99 LEU A N 1
ATOM 764 C CA . LEU A 1 99 ? 4.552 4.929 10.004 1.00 93.31 99 LEU A CA 1
ATOM 765 C C . LEU A 1 99 ? 3.898 3.572 10.317 1.00 93.31 99 LEU A C 1
ATOM 767 O O . LEU A 1 99 ? 2.973 3.518 11.122 1.00 93.31 99 LEU A O 1
ATOM 771 N N . GLN A 1 100 ? 4.407 2.474 9.752 1.00 94.94 100 GLN A N 1
ATOM 772 C CA . GLN A 1 100 ? 3.933 1.124 10.075 1.00 94.94 100 GLN A CA 1
ATOM 773 C C . GLN A 1 100 ? 4.243 0.725 11.518 1.00 94.94 100 GLN A C 1
ATOM 775 O O . GLN A 1 100 ? 3.409 0.098 12.166 1.00 94.94 100 GLN A O 1
ATOM 780 N N . GLN A 1 101 ? 5.419 1.096 12.034 1.00 94.88 101 GLN A N 1
ATOM 781 C CA . GLN A 1 101 ? 5.756 0.897 13.448 1.00 94.88 101 GLN A CA 1
ATOM 782 C C . GLN A 1 101 ? 4.796 1.674 14.352 1.00 94.88 101 GLN A C 1
ATOM 784 O O . GLN A 1 101 ? 4.231 1.092 15.267 1.00 94.88 101 GLN A O 1
ATOM 789 N N . PHE A 1 102 ? 4.532 2.943 14.030 1.00 93.81 102 PHE A N 1
ATOM 790 C CA . PHE A 1 102 ? 3.538 3.743 14.744 1.00 93.81 102 PHE A CA 1
ATOM 791 C C . PHE A 1 102 ? 2.151 3.082 14.729 1.00 93.81 102 PHE A C 1
ATOM 793 O O . PHE A 1 102 ? 1.563 2.891 15.783 1.00 93.81 102 PHE A O 1
ATOM 800 N N . SER A 1 103 ? 1.661 2.655 13.560 1.00 93.81 103 SER A N 1
ATOM 801 C CA . SER A 1 103 ? 0.359 1.980 13.453 1.00 93.81 103 SER A CA 1
ATOM 802 C C . SER A 1 103 ? 0.289 0.701 14.272 1.00 93.81 103 SER A C 1
ATOM 804 O O . SER A 1 103 ? -0.751 0.406 14.835 1.00 93.81 103 SER A O 1
ATOM 806 N N . ARG A 1 104 ? 1.386 -0.065 14.327 1.00 92.94 104 ARG A N 1
ATOM 807 C CA . ARG A 1 104 ? 1.481 -1.311 15.094 1.00 92.94 104 ARG A CA 1
ATOM 808 C C . ARG A 1 104 ? 1.369 -1.081 16.601 1.00 92.94 104 ARG A C 1
ATOM 810 O O . ARG A 1 104 ? 0.793 -1.926 17.281 1.00 92.94 104 ARG A O 1
ATOM 817 N N . ASP A 1 105 ? 1.954 0.008 17.089 1.00 91.94 105 ASP A N 1
ATOM 818 C CA . ASP A 1 105 ? 1.975 0.358 18.511 1.00 91.94 105 ASP A CA 1
ATOM 819 C C . ASP A 1 105 ? 0.657 1.017 18.966 1.00 91.94 105 ASP A C 1
ATOM 821 O O . ASP A 1 105 ? 0.327 0.986 20.152 1.00 91.94 105 ASP A O 1
ATOM 825 N N . GLU A 1 106 ? -0.116 1.572 18.028 1.00 86.69 106 GLU A N 1
ATOM 826 C CA . GLU A 1 106 ? -1.418 2.195 18.269 1.00 86.69 106 GLU A CA 1
ATOM 827 C C . GLU A 1 106 ? -2.591 1.202 18.139 1.00 86.69 106 GLU A C 1
ATOM 829 O O . GLU A 1 106 ? -2.649 0.355 17.242 1.00 86.69 106 GLU A O 1
ATOM 834 N N . GLY A 1 107 ? -3.595 1.352 19.009 1.00 86.25 107 GLY A N 1
ATOM 835 C CA . GLY A 1 107 ? -4.874 0.636 18.926 1.00 86.25 107 GLY A CA 1
ATOM 836 C C . GLY A 1 107 ? -4.744 -0.885 18.755 1.00 86.25 107 GLY A C 1
ATOM 837 O O . GLY A 1 107 ? -4.121 -1.574 19.562 1.00 86.25 107 GLY A O 1
ATOM 838 N N . LEU A 1 108 ? -5.374 -1.419 17.703 1.00 93.75 108 LEU A N 1
ATOM 839 C CA . LEU A 1 108 ? -5.346 -2.846 17.353 1.00 93.75 108 LEU A CA 1
ATOM 840 C C . LEU A 1 108 ? -4.169 -3.229 16.439 1.00 93.75 108 LEU A C 1
ATOM 842 O O . LEU A 1 108 ? -4.067 -4.389 16.036 1.00 93.75 108 LEU A O 1
ATOM 846 N N . GLY A 1 109 ? -3.278 -2.294 16.103 1.00 94.44 109 GLY A N 1
ATOM 847 C CA . GLY A 1 109 ? -2.107 -2.559 15.272 1.00 94.44 109 GLY A CA 1
ATOM 848 C C . GLY A 1 109 ? -2.414 -2.942 13.823 1.00 94.44 109 GLY A C 1
ATOM 849 O O . GLY A 1 109 ? -1.656 -3.692 13.203 1.00 94.44 109 GLY A O 1
ATOM 850 N N . ILE A 1 110 ? -3.540 -2.471 13.278 1.00 95.50 110 ILE A N 1
ATOM 851 C CA . ILE A 1 110 ? -3.929 -2.747 11.891 1.00 95.50 110 ILE A CA 1
ATOM 852 C C . ILE A 1 110 ? -2.925 -2.047 10.952 1.00 95.50 110 ILE A C 1
ATOM 854 O O . ILE A 1 110 ? -2.638 -0.864 11.149 1.00 95.50 110 ILE A O 1
ATOM 858 N N . PRO A 1 111 ? -2.345 -2.746 9.957 1.00 94.88 111 PRO A N 1
ATOM 859 C CA . PRO A 1 111 ? -1.321 -2.169 9.093 1.00 94.88 111 PRO A CA 1
ATOM 860 C C . PRO A 1 111 ? -1.894 -1.097 8.163 1.00 94.88 111 PRO A C 1
ATOM 862 O O . PRO A 1 111 ? -2.996 -1.231 7.634 1.00 94.88 111 PRO A O 1
ATOM 865 N N . ILE A 1 112 ? -1.093 -0.067 7.902 1.00 94.81 112 ILE A N 1
ATOM 866 C CA . ILE A 1 112 ? -1.407 0.986 6.939 1.00 94.81 112 ILE A CA 1
ATOM 867 C C . ILE A 1 112 ? -1.088 0.494 5.527 1.00 94.81 112 ILE A C 1
ATOM 869 O O . ILE A 1 112 ? -0.042 -0.114 5.281 1.00 94.81 112 ILE A O 1
ATOM 873 N N . THR A 1 113 ? -1.966 0.794 4.576 1.00 93.94 113 THR A N 1
ATOM 874 C CA . THR A 1 113 ? -1.731 0.584 3.147 1.00 93.94 113 THR A CA 1
ATOM 875 C C . THR A 1 113 ? -1.610 1.926 2.441 1.00 93.94 113 THR A C 1
ATOM 877 O O . THR A 1 113 ? -2.477 2.791 2.591 1.00 93.94 113 THR A O 1
ATOM 880 N N . LEU A 1 114 ? -0.576 2.067 1.617 1.00 90.56 114 LEU A N 1
ATOM 881 C CA . LEU A 1 114 ? -0.411 3.208 0.727 1.00 90.56 114 LEU A CA 1
ATOM 882 C C . LEU A 1 114 ? -0.765 2.775 -0.693 1.00 90.56 114 LEU A C 1
ATOM 884 O O . LEU A 1 114 ? -0.102 1.907 -1.259 1.00 90.56 114 LEU A O 1
ATOM 888 N N . SER A 1 115 ? -1.806 3.370 -1.262 1.00 88.94 115 SER A N 1
ATOM 889 C CA . SER A 1 115 ? -2.092 3.268 -2.687 1.00 88.94 115 SER A CA 1
ATOM 890 C C . SER A 1 115 ? -1.407 4.416 -3.414 1.00 88.94 115 SER A C 1
ATOM 892 O O . SER A 1 115 ? -1.434 5.559 -2.963 1.00 88.94 115 SER A O 1
ATOM 894 N N . SER A 1 116 ? -0.818 4.129 -4.559 1.00 80.69 116 SER A N 1
ATOM 895 C CA . SER A 1 116 ? -0.290 5.126 -5.480 1.00 80.69 116 SER A CA 1
ATOM 896 C C . SER A 1 116 ? -0.974 4.968 -6.828 1.00 80.69 116 SER A C 1
ATOM 898 O O . SER A 1 116 ? -1.494 3.894 -7.129 1.00 80.69 116 SER A O 1
ATOM 900 N N . ASP A 1 117 ? -0.916 6.014 -7.647 1.00 76.94 117 ASP A N 1
ATOM 901 C CA . ASP A 1 117 ? -1.258 5.942 -9.065 1.00 76.94 117 ASP A CA 1
ATOM 902 C C . ASP A 1 117 ? 0.043 5.836 -9.881 1.00 76.94 117 ASP A C 1
ATOM 904 O O . ASP A 1 117 ? 0.534 6.853 -10.379 1.00 76.94 117 ASP A O 1
ATOM 908 N N . PRO A 1 118 ? 0.680 4.647 -9.985 1.00 64.81 118 PRO A N 1
ATOM 909 C CA . PRO A 1 118 ? 1.856 4.464 -10.824 1.00 64.81 118 PRO A CA 1
ATOM 910 C C . PRO A 1 118 ? 1.425 4.534 -12.290 1.00 64.81 118 PRO A C 1
ATOM 912 O O . PRO A 1 118 ? 1.100 3.531 -12.925 1.00 64.81 118 PRO A O 1
ATOM 915 N N . GLN A 1 119 ? 1.388 5.747 -12.828 1.00 65.50 119 GLN A N 1
ATOM 916 C CA . GLN A 1 119 ? 1.168 5.968 -14.249 1.00 65.50 119 GLN A CA 1
ATOM 917 C C . GLN A 1 119 ? 2.424 5.577 -15.038 1.00 65.50 119 GLN A C 1
ATOM 919 O O . GLN A 1 119 ? 3.537 5.516 -14.507 1.00 65.50 119 GLN A O 1
ATOM 924 N N . HIS A 1 120 ? 2.256 5.287 -16.327 1.00 61.31 120 HIS A N 1
ATOM 925 C CA . HIS A 1 120 ? 3.399 5.073 -17.202 1.00 61.31 120 HIS A CA 1
ATOM 926 C C . HIS A 1 120 ? 4.149 6.402 -17.403 1.00 61.31 120 HIS A C 1
ATOM 928 O O . HIS A 1 120 ? 3.568 7.408 -17.808 1.00 61.31 120 HIS A O 1
ATOM 934 N N . GLY A 1 121 ? 5.461 6.404 -17.192 1.00 56.28 121 GLY A N 1
ATOM 935 C CA . GLY A 1 121 ? 6.285 7.579 -17.467 1.00 56.28 121 GLY A CA 1
ATOM 936 C C . GLY A 1 121 ? 6.374 8.601 -16.329 1.00 56.28 121 GLY A C 1
ATOM 937 O O . GLY A 1 121 ? 5.749 8.486 -15.279 1.00 56.28 121 GLY A O 1
ATOM 938 N N . TRP A 1 122 ? 7.195 9.619 -16.576 1.00 55.91 122 TRP A N 1
ATOM 939 C CA . TRP A 1 122 ? 7.365 10.800 -15.734 1.00 55.91 122 TRP A CA 1
ATOM 940 C C . TRP A 1 122 ? 6.254 11.823 -16.019 1.00 55.91 122 TRP A C 1
ATOM 942 O O . TRP A 1 122 ? 5.946 12.083 -17.182 1.00 55.91 122 TRP A O 1
ATOM 952 N N . THR A 1 123 ? 5.683 12.430 -14.977 1.00 60.16 123 THR A N 1
ATOM 953 C CA . THR A 1 123 ? 4.716 13.537 -15.078 1.00 60.16 123 THR A CA 1
ATOM 954 C C . THR A 1 123 ? 5.126 14.671 -14.143 1.00 60.16 123 THR A C 1
ATOM 956 O O . THR A 1 123 ? 5.728 14.412 -13.108 1.00 60.16 123 THR A O 1
ATOM 959 N N . ASP A 1 124 ? 4.796 15.916 -14.489 1.00 61.62 124 ASP A N 1
ATOM 960 C CA . ASP A 1 124 ? 4.975 17.080 -13.605 1.00 61.62 124 ASP A CA 1
ATOM 961 C C . ASP A 1 124 ? 3.737 17.321 -12.711 1.00 61.62 124 ASP A C 1
ATOM 963 O O . ASP A 1 124 ? 3.708 18.255 -11.905 1.00 61.62 124 ASP A O 1
ATOM 967 N N . ASP A 1 125 ? 2.703 16.477 -12.831 1.00 61.03 125 ASP A N 1
ATOM 968 C CA . ASP A 1 125 ? 1.494 16.560 -12.012 1.00 61.03 125 ASP A CA 1
ATOM 969 C C . ASP A 1 125 ? 1.663 15.809 -10.682 1.00 61.03 125 ASP A C 1
ATOM 971 O O . ASP A 1 125 ? 1.389 14.614 -10.545 1.00 61.03 125 ASP A O 1
ATOM 975 N N . THR A 1 126 ? 2.111 16.554 -9.676 1.00 62.31 126 THR A N 1
ATOM 976 C CA . THR A 1 126 ? 2.284 16.080 -8.298 1.00 62.31 126 THR A CA 1
ATOM 977 C C . THR A 1 126 ? 0.968 15.973 -7.520 1.00 62.31 126 THR A C 1
ATOM 979 O O . THR A 1 126 ? 0.963 15.448 -6.405 1.00 62.31 126 THR A O 1
ATOM 982 N N . ALA A 1 127 ? -0.155 16.458 -8.069 1.00 58.47 127 ALA A N 1
ATOM 983 C CA . ALA A 1 127 ? -1.434 16.481 -7.365 1.00 58.47 127 ALA A CA 1
ATOM 984 C C . ALA A 1 127 ? -2.152 15.126 -7.409 1.00 58.47 127 ALA A C 1
ATOM 986 O O . ALA A 1 127 ? -2.925 14.811 -6.500 1.00 58.47 127 ALA A O 1
ATOM 987 N N . VAL A 1 128 ? -1.913 14.318 -8.442 1.00 55.16 128 VAL A N 1
ATOM 988 C CA . VAL A 1 128 ? -2.580 13.015 -8.621 1.00 55.16 128 VAL A CA 1
ATOM 989 C C . VAL A 1 128 ? -1.619 11.850 -8.828 1.00 55.16 128 VAL A C 1
ATOM 991 O O . VAL A 1 128 ? -2.033 10.713 -8.669 1.00 55.16 128 VAL A O 1
ATOM 994 N N . SER A 1 129 ? -0.344 12.100 -9.131 1.00 60.62 129 SER A N 1
ATOM 995 C CA . SER A 1 129 ? 0.641 11.044 -9.381 1.00 60.62 129 SER A CA 1
ATOM 996 C C . SER A 1 129 ? 1.795 11.079 -8.379 1.00 60.62 129 SER A C 1
ATOM 998 O O . SER A 1 129 ? 2.064 12.102 -7.741 1.00 60.62 129 SER A O 1
ATOM 1000 N N . ASN A 1 130 ? 2.494 9.947 -8.250 1.00 62.78 130 ASN A N 1
ATOM 1001 C CA . ASN A 1 130 ? 3.804 9.912 -7.608 1.00 62.78 130 ASN A CA 1
ATOM 1002 C C . ASN A 1 130 ? 4.868 10.196 -8.656 1.00 62.78 130 ASN A C 1
ATOM 1004 O O . ASN A 1 130 ? 5.167 9.362 -9.511 1.00 62.78 130 ASN A O 1
ATOM 1008 N N . VAL A 1 131 ? 5.457 11.382 -8.572 1.00 61.72 131 VAL A N 1
ATOM 1009 C CA . VAL A 1 131 ? 6.533 11.800 -9.464 1.00 61.72 131 VAL A CA 1
ATOM 1010 C C . VAL A 1 131 ? 7.834 11.253 -8.897 1.00 61.72 131 VAL A C 1
ATOM 1012 O O . VAL A 1 131 ? 8.484 11.894 -8.075 1.00 61.72 131 VAL A O 1
ATOM 1015 N N . ALA A 1 132 ? 8.175 10.019 -9.264 1.00 60.06 132 ALA A N 1
ATOM 1016 C CA . ALA A 1 132 ? 9.374 9.361 -8.765 1.00 60.06 132 ALA A CA 1
ATOM 1017 C C . ALA A 1 132 ? 10.544 9.524 -9.735 1.00 60.06 132 ALA A C 1
ATOM 1019 O O . ALA A 1 132 ? 10.477 9.106 -10.891 1.00 60.06 132 ALA A O 1
ATOM 1020 N N . ALA A 1 133 ? 11.652 10.094 -9.257 1.00 59.69 133 ALA A N 1
ATOM 1021 C CA . ALA A 1 133 ? 12.857 10.270 -10.072 1.00 59.69 133 ALA A CA 1
ATOM 1022 C C . ALA A 1 133 ? 13.518 8.939 -10.476 1.00 59.69 133 ALA A C 1
ATOM 1024 O O . ALA A 1 133 ? 14.343 8.896 -11.386 1.00 59.69 133 ALA A O 1
ATOM 1025 N N . SER A 1 134 ? 13.162 7.847 -9.805 1.00 60.22 134 SER A N 1
ATOM 1026 C CA . SER A 1 134 ? 13.848 6.561 -9.926 1.00 60.22 134 SER A CA 1
ATOM 1027 C C . SER A 1 134 ? 13.091 5.511 -10.743 1.00 60.22 134 SER A C 1
ATOM 1029 O O . SER A 1 134 ? 13.644 4.442 -10.979 1.00 60.22 134 SER A O 1
ATOM 1031 N N . PHE A 1 135 ? 11.851 5.774 -11.172 1.00 58.56 135 PHE A N 1
ATOM 1032 C CA . PHE A 1 135 ? 11.010 4.769 -11.833 1.00 58.56 135 PHE A CA 1
ATOM 1033 C C . PHE A 1 135 ? 10.457 5.272 -13.172 1.00 58.56 135 PHE A C 1
ATOM 1035 O O . PHE A 1 135 ? 10.103 6.439 -13.311 1.00 58.56 135 PHE A O 1
ATOM 1042 N N . SER A 1 136 ? 10.373 4.372 -14.158 1.00 63.62 136 SER A N 1
ATOM 1043 C CA . SER A 1 136 ? 9.673 4.589 -15.436 1.00 63.62 136 SER A CA 1
ATOM 1044 C C . SER A 1 136 ? 10.122 5.817 -16.244 1.00 63.62 136 SER A C 1
ATOM 1046 O O . SER A 1 136 ? 9.293 6.499 -16.844 1.00 63.62 136 SER A O 1
ATOM 1048 N N . ARG A 1 137 ? 11.426 6.113 -16.298 1.00 70.12 137 ARG A N 1
ATOM 1049 C CA . ARG A 1 137 ? 11.948 7.235 -17.092 1.00 70.12 137 ARG A CA 1
ATOM 1050 C C . ARG A 1 137 ? 12.398 6.831 -18.497 1.00 70.12 137 ARG A C 1
ATOM 1052 O O . ARG A 1 137 ? 12.872 5.720 -18.731 1.00 70.12 137 ARG A O 1
ATOM 1059 N N . HIS A 1 138 ? 12.266 7.765 -19.442 1.00 76.44 138 HIS A N 1
ATOM 1060 C CA . HIS A 1 138 ? 12.679 7.546 -20.829 1.00 76.44 138 HIS A CA 1
ATOM 1061 C C . HIS A 1 138 ? 14.201 7.414 -20.981 1.00 76.44 138 HIS A C 1
ATOM 1063 O O . HIS A 1 138 ? 14.657 6.757 -21.904 1.00 76.44 138 HIS A O 1
ATOM 1069 N N . ASP A 1 139 ? 14.988 8.035 -20.100 1.00 78.06 139 ASP A N 1
ATOM 1070 C CA . ASP A 1 139 ? 16.451 8.036 -20.152 1.00 78.06 139 ASP A CA 1
ATOM 1071 C C . ASP A 1 139 ? 16.974 6.649 -19.797 1.00 78.06 139 ASP A C 1
ATOM 1073 O O . ASP A 1 139 ? 17.715 6.086 -20.586 1.00 78.06 139 ASP A O 1
ATOM 1077 N N . ALA A 1 140 ? 16.439 6.022 -18.749 1.00 79.06 140 ALA A N 1
ATOM 1078 C CA . ALA A 1 140 ? 16.704 4.626 -18.418 1.00 79.06 140 ALA A CA 1
ATOM 1079 C C . ALA A 1 140 ? 16.363 3.674 -19.582 1.00 79.06 140 ALA A C 1
ATOM 1081 O O . ALA A 1 140 ? 17.104 2.732 -19.863 1.00 79.06 140 ALA A O 1
ATOM 1082 N N . PHE A 1 141 ? 15.264 3.922 -20.308 1.00 81.88 141 PHE A N 1
ATOM 1083 C CA . PHE A 1 141 ? 14.949 3.159 -21.520 1.00 81.88 141 PHE A CA 1
ATOM 1084 C C . PHE A 1 141 ? 15.986 3.389 -22.631 1.00 81.88 141 PHE A C 1
ATOM 1086 O O . PHE A 1 141 ? 16.439 2.430 -23.256 1.00 81.88 141 PHE A O 1
ATOM 1093 N N . LEU A 1 142 ? 16.386 4.639 -22.877 1.00 86.88 142 LEU A N 1
ATOM 1094 C CA . LEU A 1 142 ? 17.398 4.965 -23.884 1.00 86.88 142 LEU A CA 1
ATOM 1095 C C . LEU A 1 142 ? 18.784 4.431 -23.504 1.00 86.88 142 LEU A C 1
ATOM 1097 O O . LEU A 1 142 ? 19.495 3.960 -24.386 1.00 86.88 142 LEU A O 1
ATOM 1101 N N . ASP A 1 143 ? 19.139 4.406 -22.223 1.00 88.38 143 ASP A N 1
ATOM 1102 C CA . ASP A 1 143 ? 20.368 3.799 -21.715 1.00 88.38 143 ASP A CA 1
ATOM 1103 C C . ASP A 1 143 ? 20.396 2.303 -22.034 1.00 88.38 143 ASP A C 1
ATOM 1105 O O . ASP A 1 143 ? 21.391 1.797 -22.558 1.00 88.38 143 ASP A O 1
ATOM 1109 N N . ILE A 1 144 ? 19.265 1.615 -21.836 1.00 88.25 144 ILE A N 1
ATOM 1110 C CA . ILE A 1 144 ? 19.084 0.210 -22.216 1.00 88.25 144 ILE A CA 1
ATOM 1111 C C . ILE A 1 144 ? 19.105 0.011 -23.730 1.00 88.25 144 ILE A C 1
ATOM 1113 O O . ILE A 1 144 ? 19.503 -1.072 -24.134 1.00 88.25 144 ILE A O 1
ATOM 1117 N N . VAL A 1 145 ? 18.697 0.975 -24.567 1.00 88.12 145 VAL A N 1
ATOM 1118 C CA . VAL A 1 145 ? 18.701 0.879 -26.050 1.00 88.12 145 VAL A CA 1
ATOM 1119 C C . VAL A 1 145 ? 20.064 1.215 -26.664 1.00 88.12 145 VAL A C 1
ATOM 1121 O O . VAL A 1 145 ? 20.443 0.637 -27.686 1.00 88.12 145 VAL A O 1
ATOM 1124 N N . PHE A 1 146 ? 20.798 2.147 -26.060 1.00 89.94 146 PHE A N 1
ATOM 1125 C CA . PHE A 1 146 ? 22.120 2.577 -26.517 1.00 89.94 146 PHE A CA 1
ATOM 1126 C C . PHE A 1 146 ? 23.270 1.856 -25.806 1.00 89.94 146 PHE A C 1
ATOM 1128 O O . PHE A 1 146 ? 24.424 1.996 -26.215 1.00 89.94 146 PHE A O 1
ATOM 1135 N N . GLY A 1 147 ? 22.971 1.054 -24.786 1.00 87.31 147 GLY A N 1
ATOM 1136 C CA . GLY A 1 147 ? 23.957 0.290 -24.030 1.00 87.31 147 GLY A CA 1
ATOM 1137 C C . GLY A 1 147 ? 24.875 1.176 -23.191 1.00 87.31 147 GLY A C 1
ATOM 1138 O O . GLY A 1 147 ? 26.070 0.883 -23.076 1.00 87.31 147 GLY A O 1
ATOM 1139 N N . VAL A 1 148 ? 24.340 2.285 -22.672 1.00 89.12 148 VAL A N 1
ATOM 1140 C CA . VAL A 1 148 ? 25.067 3.233 -21.815 1.00 89.12 148 VAL A CA 1
ATOM 1141 C C . VAL A 1 148 ? 25.507 2.502 -20.550 1.00 89.12 148 VAL A C 1
ATOM 1143 O O . VAL A 1 148 ? 24.763 1.687 -20.017 1.00 89.12 148 VAL A O 1
ATOM 1146 N N . ASP A 1 149 ? 26.750 2.717 -20.118 1.00 86.81 149 ASP A N 1
ATOM 1147 C CA . ASP A 1 149 ? 27.342 2.109 -18.914 1.00 86.81 149 ASP A CA 1
ATOM 1148 C C . ASP A 1 149 ? 27.214 0.576 -18.803 1.00 86.81 149 ASP A C 1
ATOM 1150 O O . ASP A 1 149 ? 27.321 -0.003 -17.724 1.00 86.81 149 ASP A O 1
ATOM 1154 N N . GLY A 1 150 ? 27.044 -0.109 -19.939 1.00 85.56 150 GLY A N 1
ATOM 1155 C CA . GLY A 1 150 ? 26.908 -1.564 -19.987 1.00 85.56 150 GLY A CA 1
ATOM 1156 C C . GLY A 1 150 ? 25.507 -2.087 -19.666 1.00 85.56 150 GLY A C 1
ATOM 1157 O O . GLY A 1 150 ? 25.334 -3.305 -19.649 1.00 85.56 150 GLY A O 1
ATOM 1158 N N . TRP A 1 151 ? 24.516 -1.210 -19.475 1.00 89.25 151 TRP A N 1
ATOM 1159 C CA . TRP A 1 151 ? 23.117 -1.609 -19.347 1.00 89.25 151 TRP A CA 1
ATOM 1160 C C . TRP A 1 151 ? 22.641 -2.338 -20.606 1.00 89.25 151 TRP A C 1
ATOM 1162 O O . TRP A 1 151 ? 22.978 -1.970 -21.732 1.00 89.25 151 TRP A O 1
ATOM 1172 N N . ALA A 1 152 ? 21.858 -3.398 -20.426 1.00 90.12 152 ALA A N 1
ATOM 1173 C CA . ALA A 1 152 ? 21.340 -4.211 -21.518 1.00 90.12 152 ALA A CA 1
ATOM 1174 C C . ALA A 1 152 ? 19.907 -4.672 -21.222 1.00 90.12 152 ALA A C 1
ATOM 1176 O O . ALA A 1 152 ? 19.494 -4.693 -20.062 1.00 90.12 152 ALA A O 1
ATOM 1177 N N . PRO A 1 153 ? 19.129 -5.054 -22.251 1.00 91.06 153 PRO A N 1
ATOM 1178 C CA . PRO A 1 153 ? 17.819 -5.645 -22.032 1.00 91.06 153 PRO A CA 1
ATOM 1179 C C . PRO A 1 153 ? 17.958 -6.970 -21.273 1.00 91.06 153 PRO A C 1
ATOM 1181 O 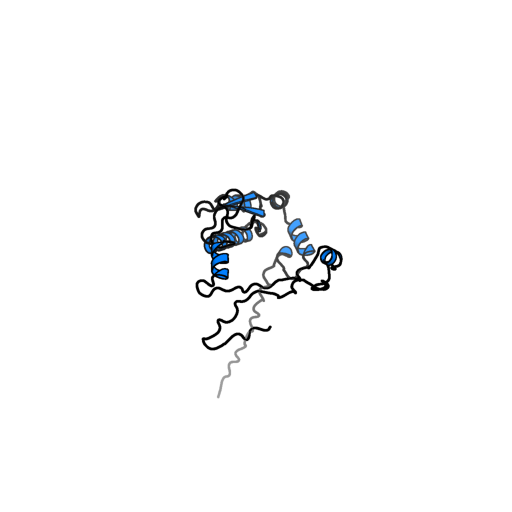O . PRO A 1 153 ? 18.579 -7.909 -21.769 1.00 91.06 153 PRO A O 1
ATOM 1184 N N . GLU A 1 154 ? 17.362 -7.047 -20.085 1.00 89.12 154 GLU A N 1
ATOM 1185 C CA . GLU A 1 154 ? 17.340 -8.267 -19.259 1.00 89.12 154 GLU A CA 1
ATOM 1186 C C . GLU A 1 154 ? 15.922 -8.818 -19.051 1.00 89.12 154 GLU A C 1
ATOM 1188 O O . GLU A 1 154 ? 15.749 -9.998 -18.743 1.00 89.12 154 GLU A O 1
ATOM 1193 N N . GLY A 1 155 ? 14.901 -7.983 -19.263 1.00 88.69 155 GLY A N 1
ATOM 1194 C CA . GLY A 1 155 ? 13.500 -8.337 -19.052 1.00 88.69 155 GLY A CA 1
ATOM 1195 C C . GLY A 1 155 ? 13.042 -9.513 -19.916 1.00 88.69 155 GLY A C 1
ATOM 1196 O O . GLY A 1 155 ? 13.354 -9.590 -21.109 1.00 88.69 155 GLY A O 1
ATOM 1197 N N . LYS A 1 156 ? 12.274 -10.417 -19.300 1.00 93.31 156 LYS A N 1
ATOM 1198 C CA . LYS A 1 156 ? 11.620 -11.559 -19.946 1.00 93.31 156 LYS A CA 1
ATOM 1199 C C . LYS A 1 156 ? 10.102 -11.428 -19.841 1.00 93.31 156 LYS A C 1
ATOM 1201 O O . LYS A 1 156 ? 9.603 -10.914 -18.842 1.00 93.31 156 LYS A O 1
ATOM 1206 N N . LEU A 1 157 ? 9.379 -11.895 -20.855 1.00 92.25 157 LEU A N 1
ATOM 1207 C CA . LEU A 1 157 ? 7.921 -11.936 -20.839 1.00 92.25 157 LEU A CA 1
ATOM 1208 C C . LEU A 1 157 ? 7.426 -12.889 -19.737 1.00 92.25 157 LEU A C 1
ATOM 1210 O O . LEU A 1 157 ? 7.891 -14.030 -19.682 1.00 92.25 157 LEU A O 1
ATOM 1214 N N . PRO A 1 158 ? 6.488 -12.455 -18.875 1.00 91.25 158 PRO A N 1
ATOM 1215 C CA . PRO A 1 158 ? 5.944 -13.285 -17.802 1.00 91.25 158 PRO A CA 1
ATOM 1216 C C . PRO A 1 158 ? 4.751 -14.153 -18.238 1.00 91.25 158 PRO A C 1
ATOM 1218 O O . PRO A 1 158 ? 4.240 -14.921 -17.429 1.00 91.25 158 PRO A O 1
ATOM 1221 N N . PHE A 1 159 ? 4.319 -14.055 -19.496 1.00 90.69 159 PHE A N 1
ATOM 1222 C CA . PHE A 1 159 ? 3.248 -14.845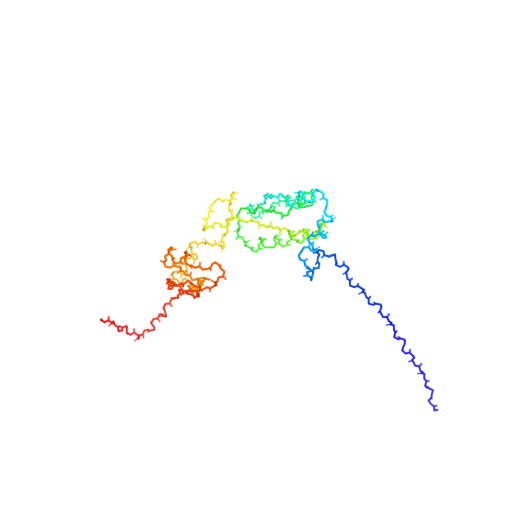 -20.110 1.00 90.69 159 PHE A CA 1
ATOM 1223 C C . PHE A 1 159 ? 3.463 -14.937 -21.628 1.00 90.69 159 PHE A C 1
ATOM 1225 O O . PHE A 1 159 ? 4.269 -14.185 -22.185 1.00 90.69 159 PHE A O 1
ATOM 1232 N N . ASP A 1 160 ? 2.737 -15.838 -22.288 1.00 93.94 160 ASP A N 1
ATOM 1233 C CA . ASP A 1 160 ? 2.724 -15.944 -23.747 1.00 93.94 160 ASP A CA 1
ATOM 1234 C C . ASP A 1 160 ? 2.060 -14.717 -24.376 1.00 93.94 160 ASP A C 1
ATOM 1236 O O . ASP A 1 160 ? 0.975 -14.301 -23.974 1.00 93.94 160 ASP A O 1
ATOM 1240 N N . MET A 1 161 ? 2.700 -14.132 -25.387 1.00 94.38 161 MET A N 1
ATOM 1241 C CA . MET A 1 161 ? 2.138 -13.021 -26.142 1.00 94.38 161 MET A CA 1
ATOM 1242 C C . MET A 1 161 ? 1.214 -13.564 -27.241 1.00 94.38 161 MET A C 1
ATOM 1244 O O . MET A 1 161 ? 1.706 -14.128 -28.229 1.00 94.38 161 MET A O 1
ATOM 1248 N N . PRO A 1 162 ? -0.110 -13.375 -27.129 1.00 93.94 162 PRO A N 1
ATOM 1249 C CA . PRO A 1 162 ? -1.055 -13.883 -28.107 1.00 93.94 162 PRO A CA 1
ATOM 1250 C C . PRO A 1 162 ? -0.844 -13.185 -29.447 1.00 93.94 162 PRO A C 1
ATOM 1252 O O . PRO A 1 162 ? -0.698 -11.963 -29.532 1.00 93.94 162 PRO A O 1
ATOM 1255 N N . ARG A 1 163 ? -0.853 -13.961 -30.533 1.00 94.25 163 ARG A N 1
ATOM 1256 C CA . ARG A 1 163 ? -0.661 -13.401 -31.877 1.00 94.25 163 ARG A CA 1
ATOM 1257 C C . ARG A 1 163 ? -1.895 -12.681 -32.427 1.00 94.25 163 ARG A C 1
ATOM 1259 O O . ARG A 1 163 ? -1.787 -11.960 -33.417 1.00 94.25 163 ARG A O 1
ATOM 1266 N N . SER A 1 164 ? -3.074 -12.932 -31.855 1.00 94.81 164 SER A N 1
ATOM 1267 C CA . SER A 1 164 ? -4.355 -12.388 -32.317 1.00 94.81 164 SER A CA 1
ATOM 1268 C C . SER A 1 164 ? -5.417 -12.428 -31.219 1.00 94.81 164 SER A C 1
ATOM 1270 O O . SER A 1 164 ? -5.283 -13.183 -30.260 1.00 94.81 164 SER A O 1
ATOM 1272 N N . MET A 1 165 ? -6.509 -11.682 -31.402 1.00 94.56 165 MET A N 1
ATOM 1273 C CA . MET A 1 165 ? -7.663 -11.737 -30.494 1.00 94.56 165 MET A CA 1
ATOM 1274 C C . MET A 1 165 ? -8.313 -13.123 -30.441 1.00 94.56 165 MET A C 1
ATOM 1276 O O . MET A 1 165 ? -8.708 -13.558 -29.369 1.00 94.56 165 MET A O 1
ATOM 1280 N N . ALA A 1 166 ? -8.351 -13.852 -31.560 1.00 95.12 166 ALA A N 1
ATOM 1281 C CA . ALA A 1 166 ? -8.881 -15.214 -31.576 1.00 95.12 166 ALA A CA 1
ATOM 1282 C C . ALA A 1 166 ? -8.062 -16.167 -30.685 1.00 95.12 166 ALA A C 1
ATOM 1284 O O . ALA A 1 166 ? -8.630 -17.055 -30.061 1.00 95.12 166 ALA A O 1
ATOM 1285 N N . ALA A 1 167 ? -6.740 -15.963 -30.593 1.00 93.12 167 ALA A N 1
ATOM 1286 C CA . ALA A 1 167 ? -5.888 -16.729 -29.681 1.00 93.12 167 ALA A CA 1
ATOM 1287 C C . ALA A 1 167 ? -6.183 -16.388 -28.210 1.00 93.12 167 ALA A C 1
ATOM 1289 O O . ALA A 1 167 ? -6.231 -17.289 -27.386 1.00 93.12 167 ALA A O 1
ATOM 1290 N N . VAL A 1 168 ? -6.455 -15.114 -27.899 1.00 90.81 168 VAL A N 1
ATOM 1291 C CA . VAL A 1 168 ? -6.869 -14.687 -26.548 1.00 90.81 168 VAL A CA 1
ATOM 1292 C C . VAL A 1 168 ? -8.186 -15.338 -26.139 1.00 90.81 168 VAL A C 1
ATOM 1294 O O . VAL A 1 168 ? -8.292 -15.854 -25.037 1.00 90.81 168 VAL A O 1
ATOM 1297 N N . GLU A 1 169 ? -9.184 -15.324 -27.025 1.00 93.56 169 GLU A N 1
ATOM 1298 C CA . GLU A 1 169 ? -10.509 -15.895 -26.748 1.00 93.56 169 GLU A CA 1
ATOM 1299 C C . GLU A 1 169 ? -10.481 -17.423 -26.598 1.00 93.56 169 GLU A C 1
ATOM 1301 O O . GLU A 1 169 ? -11.326 -17.988 -25.907 1.00 93.56 169 GLU A O 1
ATOM 1306 N N . ALA A 1 170 ? -9.535 -18.097 -27.258 1.00 94.50 170 ALA A N 1
ATOM 1307 C CA . ALA A 1 170 ? -9.358 -19.542 -27.161 1.00 94.50 170 ALA A CA 1
ATOM 1308 C C . ALA A 1 170 ? -8.545 -19.978 -25.928 1.00 94.50 170 ALA A C 1
ATOM 1310 O O . ALA A 1 170 ? -8.677 -21.130 -25.505 1.00 94.50 170 ALA A O 1
ATOM 1311 N N . SER A 1 171 ? -7.717 -19.088 -25.370 1.00 90.62 171 SER A N 1
ATOM 1312 C CA . SER A 1 171 ? -6.933 -19.354 -24.162 1.00 90.62 171 SER A CA 1
ATOM 1313 C C . SER A 1 171 ? -7.822 -19.576 -22.944 1.00 90.62 171 SER A C 1
ATOM 1315 O O . SER A 1 171 ? -8.837 -18.908 -22.742 1.00 90.62 171 SER A O 1
ATOM 1317 N N . LYS A 1 172 ? -7.423 -20.521 -22.100 1.00 91.44 172 LYS A N 1
ATOM 1318 C CA . LYS A 1 172 ? -8.104 -20.853 -20.854 1.00 91.44 172 LYS A CA 1
ATOM 1319 C C . LYS A 1 172 ? -7.526 -20.002 -19.739 1.00 91.44 172 LYS A C 1
ATOM 1321 O O . LYS A 1 172 ? -6.341 -20.068 -19.429 1.00 91.44 172 LYS A O 1
ATOM 1326 N N . GLU A 1 173 ? -8.397 -19.238 -19.097 1.00 86.94 173 GLU A N 1
ATOM 1327 C CA . GLU A 1 173 ? -8.042 -18.300 -18.027 1.00 86.94 173 GLU A CA 1
ATOM 1328 C C . GLU A 1 173 ? -7.338 -18.976 -16.832 1.00 86.94 173 GLU A C 1
ATOM 1330 O O . GLU A 1 173 ? -6.615 -18.317 -16.087 1.00 86.94 173 GLU A O 1
ATOM 1335 N N . ASP A 1 174 ? -7.533 -20.286 -16.651 1.00 90.69 174 ASP A N 1
ATOM 1336 C CA . ASP A 1 174 ? -6.993 -21.087 -15.552 1.00 90.69 174 ASP A CA 1
ATOM 1337 C C . ASP A 1 174 ? -5.782 -21.959 -15.929 1.00 90.69 174 ASP A C 1
ATOM 1339 O O . ASP A 1 174 ? -5.222 -22.626 -15.053 1.00 90.69 174 ASP A O 1
ATOM 1343 N N . VAL A 1 175 ? -5.346 -21.963 -17.196 1.00 88.06 175 VAL A N 1
ATOM 1344 C CA . VAL A 1 175 ? -4.228 -22.801 -17.653 1.00 88.06 175 VAL A CA 1
ATOM 1345 C C . VAL A 1 175 ? -3.050 -21.931 -18.100 1.00 88.06 175 VAL A C 1
ATOM 1347 O O . VAL A 1 175 ? -3.150 -21.204 -19.084 1.00 88.06 175 VAL A O 1
ATOM 1350 N N . PRO A 1 176 ? -1.893 -22.004 -17.420 1.00 86.88 176 PRO A N 1
ATOM 1351 C CA . PRO A 1 176 ? -0.720 -21.248 -17.833 1.00 86.88 176 PRO A CA 1
ATOM 1352 C C . PRO A 1 176 ? -0.121 -21.803 -19.135 1.00 86.88 176 PRO A C 1
ATOM 1354 O O . PRO A 1 176 ? -0.040 -23.018 -19.317 1.00 86.88 176 PRO A O 1
ATOM 1357 N N . PHE A 1 177 ? 0.380 -20.896 -19.979 1.00 87.75 177 PHE A N 1
ATOM 1358 C CA . PHE A 1 177 ? 1.130 -21.190 -21.215 1.00 87.75 177 PHE A CA 1
ATOM 1359 C C . PHE A 1 177 ? 0.368 -22.050 -22.235 1.00 87.75 177 PHE A C 1
ATOM 1361 O O . PHE A 1 177 ? 0.936 -22.924 -22.891 1.00 87.75 177 PHE A O 1
ATOM 1368 N N . ASP A 1 178 ? -0.948 -21.854 -22.320 1.00 90.38 178 ASP A N 1
ATOM 1369 C CA . ASP A 1 178 ? -1.833 -22.636 -23.184 1.00 90.38 178 ASP A CA 1
ATOM 1370 C C . ASP A 1 178 ? -2.126 -21.974 -24.538 1.00 90.38 178 ASP A C 1
ATOM 1372 O O . ASP A 1 178 ? -2.908 -22.501 -25.331 1.00 90.38 178 ASP A O 1
ATOM 1376 N N . THR A 1 179 ? -1.519 -20.814 -24.800 1.00 92.00 179 THR A N 1
ATOM 1377 C CA . THR A 1 179 ? -1.754 -20.051 -26.024 1.00 92.00 179 THR A CA 1
ATOM 1378 C C . THR A 1 179 ? -1.223 -20.843 -27.214 1.00 92.00 179 THR A C 1
ATOM 1380 O O . THR A 1 179 ? -0.019 -21.059 -27.340 1.00 92.00 179 THR A O 1
ATOM 1383 N N . GLU A 1 180 ? -2.105 -21.270 -28.119 1.00 88.62 180 GLU A N 1
ATOM 1384 C CA . GLU A 1 180 ? -1.676 -21.932 -29.352 1.00 88.62 180 GLU A CA 1
ATOM 1385 C C . GLU A 1 180 ? -0.928 -20.946 -30.268 1.00 88.62 180 GLU A C 1
ATOM 1387 O O . GLU A 1 180 ? -1.448 -19.880 -30.606 1.00 88.62 180 GLU A O 1
ATOM 1392 N N . ASP A 1 181 ? 0.282 -21.327 -30.700 1.00 92.06 181 ASP A N 1
ATOM 1393 C CA . ASP A 1 181 ? 1.137 -20.556 -31.621 1.00 92.06 181 ASP A CA 1
ATOM 1394 C C . ASP A 1 181 ? 1.351 -19.089 -31.171 1.00 92.06 181 ASP A C 1
ATOM 1396 O O . ASP A 1 181 ? 0.934 -18.140 -31.850 1.00 92.06 181 ASP A O 1
ATOM 1400 N N . PRO A 1 182 ? 1.972 -18.864 -29.999 1.00 93.69 182 PRO A N 1
ATOM 1401 C CA . PRO A 1 182 ? 2.161 -17.521 -29.476 1.00 93.69 182 PRO A CA 1
ATOM 1402 C C . PRO A 1 182 ? 3.161 -16.737 -30.337 1.00 93.69 182 PRO A C 1
ATOM 1404 O O . PRO A 1 182 ? 4.124 -17.281 -30.878 1.00 93.69 182 PRO A O 1
ATOM 1407 N N . LEU A 1 183 ? 2.964 -15.418 -30.446 1.00 95.19 183 LEU A N 1
ATOM 1408 C CA . LEU A 1 183 ? 3.908 -14.545 -31.154 1.00 95.19 183 LEU A CA 1
ATOM 1409 C C . LEU A 1 183 ? 5.274 -14.536 -30.455 1.00 95.19 183 LEU A C 1
ATOM 1411 O O . LEU A 1 183 ? 6.315 -14.513 -31.112 1.00 95.19 183 LEU A O 1
ATOM 1415 N N . PHE A 1 184 ? 5.243 -14.559 -29.124 1.00 94.88 184 PHE A N 1
ATOM 1416 C CA . PHE A 1 184 ? 6.394 -14.747 -28.256 1.00 94.88 184 PHE A CA 1
ATOM 1417 C C . PHE A 1 184 ? 5.973 -15.611 -27.073 1.00 94.88 184 PHE A C 1
ATOM 1419 O O . PHE A 1 184 ? 4.958 -15.329 -26.448 1.00 94.88 184 PHE A O 1
ATOM 1426 N N . GLU A 1 185 ? 6.755 -16.630 -26.753 1.00 94.38 185 GLU A N 1
ATOM 1427 C CA . GLU A 1 185 ? 6.499 -17.492 -25.599 1.00 94.38 185 GLU A CA 1
ATOM 1428 C C . GLU A 1 185 ? 6.902 -16.814 -24.281 1.00 94.38 185 GLU A C 1
ATOM 1430 O O . GLU A 1 185 ? 7.714 -15.878 -24.246 1.00 94.38 185 GLU A O 1
ATOM 1435 N N . PHE A 1 186 ? 6.383 -17.339 -23.176 1.00 93.25 186 PHE A N 1
ATOM 1436 C CA . PHE A 1 186 ? 6.892 -17.094 -21.837 1.00 93.25 186 PHE A CA 1
ATOM 1437 C C . PHE A 1 186 ? 8.422 -17.187 -21.795 1.00 93.25 186 PHE A C 1
ATOM 1439 O O . PHE A 1 186 ? 9.051 -18.059 -22.395 1.00 93.25 186 PHE A O 1
ATOM 1446 N N . GLY A 1 187 ? 9.050 -16.271 -21.061 1.00 93.50 187 GLY A N 1
ATOM 1447 C CA . GLY A 1 187 ? 10.503 -16.229 -20.945 1.00 93.50 187 GLY A CA 1
ATOM 1448 C C . GLY A 1 187 ? 11.210 -15.633 -22.167 1.00 93.50 187 GLY A C 1
ATOM 1449 O O . GLY A 1 187 ? 12.428 -15.432 -22.115 1.00 93.50 187 GLY A O 1
ATOM 1450 N N . HIS A 1 188 ? 10.492 -15.289 -23.244 1.00 94.25 188 HIS A N 1
ATOM 1451 C CA . HIS A 1 188 ? 11.074 -14.544 -24.355 1.00 94.25 188 HIS A CA 1
ATOM 1452 C C . HIS A 1 188 ? 11.605 -13.194 -23.865 1.00 94.25 188 HIS A C 1
ATOM 1454 O O . HIS A 1 188 ? 10.978 -12.507 -23.064 1.00 94.25 188 HIS A O 1
ATOM 1460 N N . GLY A 1 189 ? 12.769 -12.781 -24.354 1.00 91.81 189 GLY A N 1
ATOM 1461 C CA . GLY A 1 189 ? 13.318 -11.472 -24.035 1.00 91.81 189 GLY A CA 1
ATOM 1462 C C . GLY A 1 189 ? 14.441 -11.100 -24.978 1.00 91.81 189 GLY A C 1
ATOM 1463 O O . GLY A 1 189 ? 15.052 -11.963 -25.611 1.00 91.81 189 GLY A O 1
ATOM 1464 N N . LEU A 1 190 ? 14.711 -9.805 -25.055 1.00 90.56 190 LEU A N 1
ATOM 1465 C CA . LEU A 1 190 ? 15.728 -9.265 -25.941 1.00 90.56 190 LEU A CA 1
ATOM 1466 C C . LEU A 1 190 ? 17.116 -9.416 -25.318 1.00 90.56 190 LEU A C 1
ATOM 1468 O O . LEU A 1 190 ? 17.271 -9.496 -24.103 1.00 90.56 190 LEU A O 1
ATOM 1472 N N . SER A 1 191 ? 18.130 -9.453 -26.169 1.00 88.56 191 SER A N 1
ATOM 1473 C CA . SER A 1 191 ? 19.523 -9.308 -25.776 1.00 88.56 191 SER A CA 1
ATOM 1474 C C . SER A 1 191 ? 20.283 -8.637 -26.908 1.00 88.56 191 SER A C 1
ATOM 1476 O O . SER A 1 191 ? 19.918 -8.734 -28.087 1.00 88.56 191 SER A O 1
ATOM 1478 N N . TYR A 1 192 ? 21.360 -7.942 -26.564 1.00 85.44 192 TYR A N 1
ATOM 1479 C CA . TYR A 1 192 ? 22.283 -7.484 -27.583 1.00 85.44 192 TYR A CA 1
ATOM 1480 C C . TYR A 1 192 ? 23.019 -8.668 -28.187 1.00 85.44 192 TYR A C 1
ATOM 1482 O O . TYR A 1 192 ? 23.519 -9.540 -27.478 1.00 85.44 192 TYR A O 1
ATOM 1490 N N . ARG A 1 193 ? 23.132 -8.678 -29.518 1.00 78.75 193 ARG A N 1
ATOM 1491 C CA . ARG A 1 193 ? 24.044 -9.606 -30.184 1.00 78.75 193 ARG A CA 1
ATOM 1492 C C . ARG A 1 193 ? 25.449 -9.343 -29.665 1.00 78.75 193 ARG A C 1
ATOM 1494 O O . ARG A 1 193 ? 25.863 -8.185 -29.574 1.00 78.75 193 ARG A O 1
ATOM 1501 N N . GLU A 1 194 ? 26.188 -10.409 -29.378 1.00 68.81 194 GLU A N 1
ATOM 1502 C CA . GLU A 1 194 ? 27.609 -10.293 -29.080 1.00 68.81 194 GLU A CA 1
ATOM 1503 C C . GLU A 1 194 ? 28.270 -9.453 -30.177 1.00 68.81 194 GLU A C 1
ATOM 1505 O O . GLU A 1 194 ? 28.144 -9.744 -31.373 1.00 68.81 194 GLU A O 1
ATOM 1510 N N . ARG A 1 195 ? 28.945 -8.366 -29.778 1.00 59.28 195 ARG A N 1
ATOM 1511 C CA . ARG A 1 195 ? 29.759 -7.586 -30.711 1.00 59.28 195 ARG A CA 1
ATOM 1512 C C . ARG A 1 195 ? 30.722 -8.565 -31.363 1.00 59.28 195 ARG A C 1
ATOM 1514 O O . ARG A 1 195 ? 31.533 -9.176 -30.670 1.00 59.28 195 ARG A O 1
ATOM 1521 N N . CYS A 1 196 ? 30.616 -8.724 -32.683 1.00 54.81 196 CYS A N 1
ATOM 1522 C CA . CYS A 1 196 ? 31.564 -9.514 -33.453 1.00 54.81 196 CYS A CA 1
ATOM 1523 C C . CYS A 1 196 ? 32.967 -9.008 -33.114 1.00 54.81 196 CYS A C 1
ATOM 1525 O O . CYS A 1 196 ? 33.353 -7.919 -33.542 1.00 54.81 196 CYS A O 1
ATOM 1527 N N . ARG A 1 197 ? 33.724 -9.782 -32.325 1.00 51.03 197 ARG A N 1
ATOM 1528 C CA . ARG A 1 197 ? 35.160 -9.551 -32.166 1.00 51.03 197 ARG A CA 1
ATOM 1529 C C . ARG A 1 197 ? 35.744 -9.535 -33.576 1.00 51.03 197 ARG A C 1
ATOM 1531 O O . ARG A 1 197 ? 35.395 -10.390 -34.393 1.00 51.03 197 ARG A O 1
ATOM 1538 N N . SER A 1 198 ? 36.539 -8.514 -33.875 1.00 54.31 198 SER A N 1
ATOM 1539 C CA . SER A 1 198 ? 37.157 -8.260 -35.178 1.00 54.31 198 SER A CA 1
ATOM 1540 C C . SER A 1 198 ? 37.722 -9.554 -35.779 1.00 54.31 198 SER A C 1
ATOM 1542 O O . SER A 1 198 ? 38.786 -10.022 -35.390 1.00 54.31 198 SER A O 1
ATOM 1544 N N . GLY A 1 199 ? 36.967 -10.163 -36.700 1.00 54.44 199 GLY A N 1
ATOM 1545 C CA . GLY A 1 199 ? 37.297 -11.464 -37.290 1.00 54.44 199 GLY A CA 1
ATOM 1546 C C . GLY A 1 199 ? 36.105 -12.257 -37.832 1.00 54.44 199 GLY A C 1
ATOM 1547 O O . GLY A 1 199 ? 36.277 -13.038 -38.767 1.00 54.44 199 GLY A O 1
ATOM 1548 N N . CYS A 1 200 ? 34.888 -12.037 -37.325 1.00 46.34 200 CYS A N 1
ATOM 1549 C CA . CYS A 1 200 ? 33.713 -12.770 -37.806 1.00 46.34 200 CYS A CA 1
ATOM 1550 C C . CYS A 1 200 ? 33.139 -12.124 -39.084 1.00 46.34 200 CYS A C 1
ATOM 1552 O O . CYS A 1 200 ? 32.392 -11.147 -39.024 1.00 46.34 200 CYS A O 1
ATOM 1554 N N . ARG A 1 201 ? 33.514 -12.634 -40.267 1.00 51.12 201 ARG A N 1
ATOM 1555 C CA . ARG A 1 201 ? 32.848 -12.275 -41.532 1.00 51.12 201 ARG A CA 1
ATOM 1556 C C . ARG A 1 201 ? 31.455 -12.895 -41.527 1.00 51.12 201 ARG A C 1
ATOM 1558 O O . ARG A 1 201 ? 31.332 -14.117 -41.521 1.00 51.12 201 ARG A O 1
ATOM 1565 N N . SER A 1 202 ? 30.411 -12.072 -41.561 1.00 52.28 202 SER A N 1
ATOM 1566 C CA . SER A 1 202 ? 29.056 -12.566 -41.781 1.00 52.28 202 SER A CA 1
ATOM 1567 C C . SER A 1 202 ? 28.962 -13.158 -43.189 1.00 52.28 202 SER A C 1
ATOM 1569 O O . SER A 1 202 ? 29.066 -12.457 -44.197 1.00 52.28 202 SER A O 1
ATOM 1571 N N . ALA A 1 203 ? 28.788 -14.475 -43.277 1.00 46.81 203 ALA A N 1
ATOM 1572 C CA . ALA A 1 203 ? 28.341 -15.097 -44.510 1.00 46.81 203 ALA A CA 1
ATOM 1573 C C . ALA A 1 203 ? 26.910 -14.602 -44.770 1.00 46.81 203 ALA A C 1
ATOM 1575 O O . ALA A 1 203 ? 25.977 -14.977 -44.059 1.00 46.81 203 ALA A O 1
ATOM 1576 N N . ARG A 1 204 ? 26.736 -13.715 -45.758 1.00 44.38 204 ARG A N 1
ATOM 1577 C CA . ARG A 1 204 ? 25.408 -13.407 -46.299 1.00 44.38 204 ARG A CA 1
ATOM 1578 C C . ARG A 1 204 ? 24.831 -14.711 -46.848 1.00 44.38 204 ARG A C 1
ATOM 1580 O O . ARG A 1 204 ? 25.368 -15.251 -47.812 1.00 44.38 204 ARG A O 1
ATOM 1587 N N . ARG A 1 205 ? 23.758 -15.212 -46.231 1.00 44.19 205 ARG A N 1
ATOM 1588 C CA . ARG A 1 205 ? 22.870 -16.176 -46.887 1.00 44.19 205 ARG A CA 1
ATOM 1589 C C . ARG A 1 205 ? 22.218 -15.456 -48.068 1.00 44.19 205 ARG A C 1
ATOM 1591 O O . ARG A 1 205 ? 21.674 -14.367 -47.885 1.00 44.19 205 ARG A O 1
ATOM 1598 N N . THR A 1 206 ? 22.404 -16.030 -49.251 1.00 48.25 206 THR A N 1
ATOM 1599 C CA . THR A 1 206 ? 21.613 -15.736 -50.452 1.00 48.25 206 THR A CA 1
ATOM 1600 C C . THR A 1 206 ? 20.310 -16.510 -50.384 1.00 48.25 206 THR A C 1
ATOM 1602 O O . THR A 1 206 ? 20.291 -17.540 -49.666 1.00 48.25 206 THR A O 1
#

Radius of gyration: 29.3 Å; Cα contacts (8 Å, |Δi|>4): 236; chains: 1; bounding box: 58×61×106 Å

pLDDT: mean 80.91, std 18.2, range [33.12, 98.06]

Secondary structure (DSSP, 8-state):
-------------PPP-------GGG-TTS-HHHHHHHHHHH--HHHHHHTT-EEEEEEETTEE-TTHHHHHHHH---EEEEEEEES-HHHHHHHHHHHHHHHHHSTT-PPPEEE----SS--S-TTTSEEETTSS-HHHHHHHHHTGGG-------SS-B-SSHHHHHHS-TTSTT--SS-SB-TT----PPPP--TT-------